Protein AF-A0A4Q4V7N0-F1 (afdb_monomer)

Sequence (353 aa):
MKNAWRPQWEVQDRQPTFLGRGDVFRPFNATGKYLWGNVPAYDVLKLQPNEGSTYSKDLDLLFAASGDLRNVVATVASIPREYSRKVNIVLNDRDSDVVARNTVMLLVMLTQEDPMLAAETVLHIWYSAFVTQSVIDVINGKPRQLVQAVCTKIEGREPDVVLAKTWTFGERSLPLVLTKDQWISLLSHFDLPTGLTYEMAKQNRVGITLAPERVDFRERGYFAQKPSSRIVNMRFREEGILLPFGRRRDAFIHPNPTIFRTIDSWPLKDHADPLDGWPIYEPQNISGFVGANDVHGKLYIYLKKLLVKFHESLSAHKITFRLFNSNIEELMGHIWEYRFDRVEVRLLKICSA

Radius of gyration: 21.0 Å; Cα contacts (8 Å, |Δi|>4): 575; chains: 1; bounding box: 52×39×60 Å

Mean predicted aligned error: 5.61 Å

Structure (mmCIF, N/CA/C/O backbone):
data_AF-A0A4Q4V7N0-F1
#
_entry.id   AF-A0A4Q4V7N0-F1
#
loop_
_atom_site.group_PDB
_atom_site.id
_atom_site.type_symbol
_atom_site.label_atom_id
_atom_site.label_alt_id
_atom_site.label_comp_id
_atom_site.label_asym_id
_atom_site.label_entity_id
_atom_site.label_seq_id
_atom_site.pdbx_PDB_ins_code
_atom_site.Cartn_x
_atom_site.Cartn_y
_atom_site.Cartn_z
_atom_site.occupancy
_atom_site.B_iso_or_equiv
_atom_site.auth_seq_id
_atom_site.auth_comp_id
_atom_site.auth_asym_id
_atom_site.auth_atom_id
_atom_site.pdbx_PDB_model_num
ATOM 1 N N . MET A 1 1 ? 4.111 -6.507 -31.713 1.00 48.84 1 MET A N 1
ATOM 2 C CA . MET A 1 1 ? 5.328 -7.349 -31.773 1.00 48.84 1 MET A CA 1
ATOM 3 C C . MET A 1 1 ? 4.909 -8.749 -32.196 1.00 48.84 1 MET A C 1
ATOM 5 O O . MET A 1 1 ? 4.030 -9.311 -31.560 1.00 48.84 1 MET A O 1
ATOM 9 N N . LYS A 1 2 ? 5.406 -9.233 -33.340 1.00 44.00 2 LYS A N 1
ATOM 10 C CA . LYS A 1 2 ? 4.948 -10.468 -34.009 1.00 44.00 2 LYS A CA 1
ATOM 11 C C . LYS A 1 2 ? 5.332 -11.722 -33.202 1.00 44.00 2 LYS A C 1
ATOM 13 O O . LYS A 1 2 ? 6.270 -11.668 -32.412 1.00 44.00 2 LYS A O 1
ATOM 18 N N . ASN A 1 3 ? 4.673 -12.853 -33.471 1.00 58.59 3 ASN A N 1
ATOM 19 C CA . ASN A 1 3 ? 4.943 -14.205 -32.931 1.00 58.59 3 ASN A CA 1
ATOM 20 C C . ASN A 1 3 ? 6.391 -14.729 -33.134 1.00 58.59 3 ASN A C 1
ATOM 22 O O . ASN A 1 3 ? 6.661 -15.890 -32.864 1.00 58.59 3 ASN A O 1
ATOM 26 N N . ALA A 1 4 ? 7.311 -13.891 -33.620 1.00 75.44 4 ALA A N 1
ATOM 27 C CA . ALA A 1 4 ? 8.682 -14.214 -33.997 1.00 75.44 4 ALA A CA 1
ATOM 28 C C . ALA A 1 4 ? 9.749 -13.691 -33.015 1.00 75.44 4 ALA A C 1
ATOM 30 O O . ALA A 1 4 ? 10.932 -13.912 -33.247 1.00 75.44 4 ALA A O 1
ATOM 31 N N . TRP A 1 5 ? 9.373 -12.967 -31.951 1.00 87.19 5 TRP A N 1
ATOM 32 C CA . TRP A 1 5 ? 10.358 -12.560 -30.940 1.00 87.19 5 TRP A CA 1
ATOM 33 C C . TRP A 1 5 ? 10.905 -13.789 -30.218 1.00 87.19 5 TRP A C 1
ATOM 35 O O . TRP A 1 5 ? 10.122 -14.606 -29.729 1.00 87.19 5 TRP A O 1
ATOM 45 N N . ARG A 1 6 ? 12.230 -13.856 -30.125 1.00 87.56 6 ARG A N 1
ATOM 46 C CA . ARG A 1 6 ? 12.988 -14.873 -29.405 1.00 87.56 6 ARG A CA 1
ATOM 47 C C . ARG A 1 6 ? 13.902 -14.182 -28.391 1.00 87.56 6 ARG A C 1
ATOM 49 O O . ARG A 1 6 ? 14.347 -13.065 -28.673 1.00 87.56 6 ARG A O 1
ATOM 56 N N . PRO A 1 7 ? 14.171 -14.804 -27.237 1.00 91.00 7 PRO A N 1
ATOM 57 C CA . PRO A 1 7 ? 15.137 -14.285 -26.282 1.00 91.00 7 PRO A CA 1
ATOM 58 C C . PRO A 1 7 ? 16.546 -14.173 -26.875 1.00 91.00 7 PRO A C 1
ATOM 60 O O . PRO A 1 7 ? 16.922 -14.943 -27.759 1.00 91.00 7 PRO A O 1
ATOM 63 N N . GLN A 1 8 ? 17.352 -13.246 -26.365 1.00 92.44 8 GLN A N 1
ATOM 64 C CA . GLN A 1 8 ? 18.698 -12.970 -26.868 1.00 92.44 8 GLN A CA 1
ATOM 65 C C . GLN A 1 8 ? 19.617 -14.178 -26.780 1.00 92.44 8 GLN A C 1
ATOM 67 O O . GLN A 1 8 ? 20.392 -14.397 -27.705 1.00 92.44 8 GLN A O 1
ATOM 72 N N . TRP A 1 9 ? 19.524 -14.978 -25.714 1.00 92.06 9 TRP A N 1
ATOM 73 C CA . TRP A 1 9 ? 20.359 -16.173 -25.589 1.00 92.06 9 TRP A CA 1
ATOM 74 C C . TRP A 1 9 ? 20.084 -17.193 -26.704 1.00 92.06 9 TRP A C 1
ATOM 76 O O . TRP A 1 9 ? 21.006 -17.871 -27.139 1.00 92.06 9 TRP A O 1
ATOM 86 N N . GLU A 1 10 ? 18.844 -17.265 -27.203 1.00 91.94 10 GLU A N 1
ATOM 87 C CA . GLU A 1 10 ? 18.473 -18.131 -28.326 1.00 91.94 10 GLU A CA 1
ATOM 88 C C . GLU A 1 10 ? 18.981 -17.553 -29.652 1.00 91.94 10 GLU A C 1
ATOM 90 O O . GLU A 1 10 ? 19.538 -18.276 -30.469 1.00 91.94 10 GLU A O 1
ATOM 95 N N . VAL A 1 11 ? 18.830 -16.239 -29.861 1.00 92.81 11 VAL A N 1
ATOM 96 C CA . VAL A 1 11 ? 19.303 -15.559 -31.083 1.00 92.81 11 VAL A CA 1
ATOM 97 C C . VAL A 1 11 ? 20.830 -15.602 -31.205 1.00 92.81 11 VAL A C 1
ATOM 99 O O . VAL A 1 11 ? 21.355 -15.673 -32.312 1.00 92.81 11 VAL A O 1
ATOM 102 N N . GLN A 1 12 ? 21.537 -15.543 -30.078 1.00 94.12 12 GLN A N 1
ATOM 103 C CA . GLN A 1 12 ? 23.000 -15.526 -30.004 1.00 94.12 12 GLN A CA 1
ATOM 104 C C . GLN A 1 12 ? 23.619 -16.925 -29.865 1.00 94.12 12 GLN A C 1
ATOM 106 O O . GLN A 1 12 ? 24.835 -17.010 -29.728 1.00 94.12 12 GLN A O 1
ATOM 111 N N . ASP A 1 13 ? 22.807 -17.990 -29.853 1.00 92.38 13 ASP A N 1
ATOM 112 C CA . ASP A 1 13 ? 23.242 -19.378 -29.627 1.00 92.38 13 ASP A CA 1
ATOM 113 C C . ASP A 1 13 ? 24.173 -19.535 -28.407 1.00 92.38 13 ASP A C 1
ATOM 115 O O . ASP A 1 13 ? 25.224 -20.174 -28.447 1.00 92.38 13 ASP A O 1
ATOM 119 N N . ARG A 1 14 ? 23.805 -18.887 -27.293 1.00 93.94 14 ARG A N 1
ATOM 120 C CA . ARG A 1 14 ? 24.569 -18.925 -26.038 1.00 93.94 14 ARG A CA 1
ATOM 121 C C . ARG A 1 14 ? 23.764 -19.559 -24.916 1.00 93.94 14 ARG A C 1
ATOM 123 O O . ARG A 1 14 ? 22.537 -19.470 -24.864 1.00 93.94 14 ARG A O 1
ATOM 130 N N . GLN A 1 15 ? 24.465 -20.125 -23.938 1.00 90.31 15 GLN A N 1
ATOM 131 C CA . GLN A 1 15 ? 23.823 -20.596 -22.716 1.00 90.31 15 GLN A CA 1
ATOM 132 C C . GLN A 1 15 ? 23.265 -19.399 -21.918 1.00 90.31 15 GLN A C 1
ATOM 134 O O . GLN A 1 15 ? 23.996 -18.432 -21.675 1.00 90.31 15 GLN A O 1
ATOM 139 N N . PRO A 1 16 ? 21.988 -19.428 -21.493 1.00 89.44 16 PRO A N 1
ATOM 140 C CA . PRO A 1 16 ? 21.444 -18.381 -20.640 1.00 89.44 16 PRO A CA 1
ATOM 141 C C . PRO A 1 16 ? 22.074 -18.406 -19.243 1.00 89.44 16 PRO A C 1
ATOM 143 O O . PRO A 1 16 ? 22.310 -19.472 -18.667 1.00 89.44 16 PRO A O 1
ATOM 146 N N . THR A 1 17 ? 22.273 -17.228 -18.653 1.00 87.88 17 THR A N 1
ATOM 147 C CA . THR A 1 17 ? 22.945 -17.042 -17.357 1.00 87.88 17 THR A CA 1
ATOM 148 C C . THR A 1 17 ? 22.218 -17.733 -16.206 1.00 87.88 17 THR A C 1
ATOM 150 O O . THR A 1 17 ? 22.856 -18.198 -15.265 1.00 87.88 17 THR A O 1
ATOM 153 N N . PHE A 1 18 ? 20.896 -17.909 -16.303 1.00 83.19 18 PHE A N 1
ATOM 154 C CA . PHE A 1 18 ? 20.107 -18.638 -15.305 1.00 83.19 18 PHE A CA 1
ATOM 155 C C . PHE A 1 18 ? 20.327 -20.164 -15.303 1.00 83.19 18 PHE A C 1
ATOM 157 O O . PHE A 1 18 ? 19.787 -20.840 -14.433 1.00 83.19 18 PHE A O 1
ATOM 164 N N . LEU A 1 19 ? 21.068 -20.731 -16.264 1.00 82.69 19 LEU A N 1
ATOM 165 C CA . LEU A 1 19 ? 21.478 -22.145 -16.247 1.00 82.69 19 LEU A CA 1
ATOM 166 C C . LEU A 1 19 ? 22.892 -22.352 -15.672 1.00 82.69 19 LEU A C 1
ATOM 168 O O . LEU A 1 19 ? 23.333 -23.495 -15.554 1.00 82.69 19 LEU A O 1
ATOM 172 N N . GLY A 1 20 ? 23.609 -21.278 -15.322 1.00 71.25 20 GLY A N 1
ATOM 173 C CA . GLY A 1 20 ? 24.929 -21.357 -14.696 1.00 71.25 20 GLY A CA 1
ATOM 174 C C . GLY A 1 20 ? 24.884 -21.926 -13.270 1.00 71.25 20 GLY A C 1
ATOM 175 O O . GLY A 1 20 ? 23.893 -21.783 -12.551 1.00 71.25 20 GLY A O 1
ATOM 176 N N . ARG A 1 21 ? 25.977 -22.570 -12.831 1.00 54.00 21 ARG A N 1
ATOM 177 C CA . ARG A 1 21 ? 26.157 -23.030 -11.440 1.00 54.00 21 ARG A CA 1
ATOM 178 C C . ARG A 1 21 ? 26.494 -21.837 -10.531 1.00 54.00 21 ARG A C 1
ATOM 180 O O . ARG A 1 21 ? 27.651 -21.626 -10.196 1.00 54.00 21 ARG A O 1
ATOM 187 N N . GLY A 1 22 ? 25.487 -21.055 -10.154 1.00 55.41 22 GLY A N 1
ATOM 188 C CA . GLY A 1 22 ? 25.616 -19.960 -9.186 1.00 55.41 22 GLY A CA 1
ATOM 189 C C . GLY A 1 22 ? 24.505 -18.924 -9.356 1.00 55.41 22 GLY A C 1
ATOM 190 O O . GLY A 1 22 ? 24.238 -18.489 -10.466 1.00 55.41 22 GLY A O 1
ATOM 191 N N . ASP A 1 23 ? 23.832 -18.552 -8.266 1.00 53.72 23 ASP A N 1
ATOM 192 C CA . ASP A 1 23 ? 22.911 -17.400 -8.176 1.00 53.72 23 ASP A CA 1
ATOM 193 C C . ASP A 1 23 ? 21.565 -17.434 -8.925 1.00 53.72 23 ASP A C 1
ATOM 195 O O . ASP A 1 23 ? 20.862 -16.423 -8.978 1.00 53.72 23 ASP A O 1
ATOM 199 N N . VAL A 1 24 ? 21.104 -18.601 -9.392 1.00 52.66 24 VAL A N 1
ATOM 200 C CA . VAL A 1 24 ? 19.818 -18.750 -10.120 1.00 52.66 24 VAL A CA 1
ATOM 201 C C . 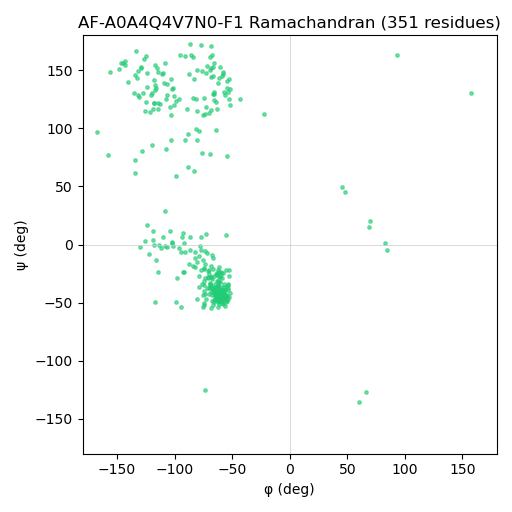VAL A 1 24 ? 18.594 -18.218 -9.345 1.00 52.66 24 VAL A C 1
ATOM 203 O O . VAL A 1 24 ? 17.582 -17.860 -9.946 1.00 52.66 24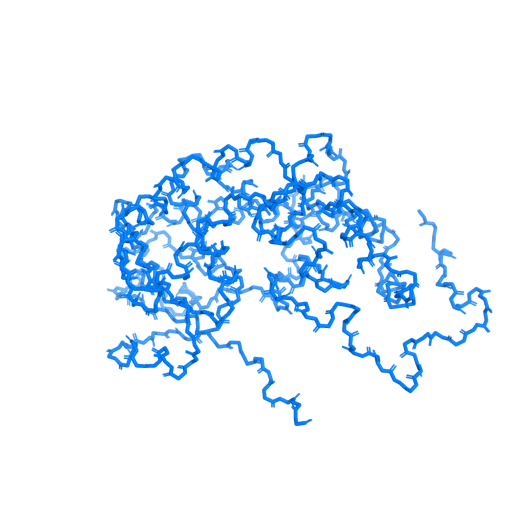 VAL A O 1
ATOM 206 N N . PHE A 1 25 ? 18.683 -18.111 -8.015 1.00 55.84 25 PHE A N 1
ATOM 207 C CA . PHE A 1 25 ? 17.585 -17.661 -7.150 1.00 55.84 25 PHE A CA 1
ATOM 208 C C . PHE A 1 25 ? 17.871 -16.379 -6.360 1.00 55.84 25 PHE A C 1
ATOM 210 O O . PHE A 1 25 ? 16.995 -15.927 -5.619 1.00 55.84 25 PHE A O 1
ATOM 217 N N . ARG A 1 26 ? 19.061 -15.773 -6.494 1.00 63.19 26 ARG A N 1
ATOM 218 C CA . ARG A 1 26 ? 19.361 -14.526 -5.778 1.00 63.19 26 ARG A CA 1
ATOM 219 C C . ARG A 1 26 ? 18.766 -13.340 -6.545 1.00 63.19 26 ARG A C 1
ATOM 221 O O . ARG A 1 26 ? 19.030 -13.198 -7.742 1.00 63.19 26 ARG A O 1
ATOM 228 N N . PRO A 1 27 ? 17.930 -12.501 -5.906 1.00 62.94 27 PRO A N 1
ATOM 229 C CA . PRO A 1 27 ? 17.509 -11.248 -6.516 1.00 62.94 27 PRO A CA 1
ATOM 230 C C . PRO A 1 27 ? 18.740 -10.369 -6.749 1.00 62.94 27 PRO A C 1
ATOM 232 O O . PRO A 1 27 ? 19.628 -10.328 -5.900 1.00 62.94 27 PRO A O 1
ATOM 235 N N . PHE A 1 28 ? 18.769 -9.625 -7.858 1.00 71.25 28 PHE A N 1
ATOM 236 C CA . PHE A 1 28 ? 19.847 -8.659 -8.129 1.00 71.25 28 PHE A CA 1
ATOM 237 C C . PHE A 1 28 ? 19.923 -7.549 -7.065 1.00 71.25 28 PHE A C 1
ATOM 239 O O . PHE A 1 28 ? 20.960 -6.936 -6.859 1.00 71.25 28 PHE A O 1
ATOM 246 N N . ASN A 1 29 ? 18.829 -7.362 -6.325 1.00 69.62 29 ASN A N 1
ATOM 247 C CA . ASN A 1 29 ? 18.785 -6.604 -5.087 1.00 69.62 29 ASN A CA 1
ATOM 248 C C . ASN A 1 29 ? 18.731 -7.562 -3.880 1.00 69.62 29 ASN A C 1
ATOM 250 O O . ASN A 1 29 ? 17.645 -7.976 -3.463 1.00 69.62 29 ASN A O 1
ATOM 254 N N . ALA A 1 30 ? 19.892 -7.956 -3.346 1.00 53.47 30 ALA A N 1
ATOM 255 C CA . ALA A 1 30 ? 20.000 -8.968 -2.286 1.00 53.47 30 ALA A CA 1
ATOM 256 C C . ALA A 1 30 ? 19.276 -8.583 -0.977 1.00 53.47 30 ALA A C 1
ATOM 258 O O . ALA A 1 30 ? 18.872 -9.465 -0.222 1.00 53.47 30 ALA A O 1
ATOM 259 N N . THR A 1 31 ? 19.057 -7.286 -0.737 1.00 64.25 31 THR A N 1
ATOM 260 C CA . THR A 1 31 ? 18.319 -6.742 0.417 1.00 64.25 31 THR A CA 1
ATOM 261 C C . THR A 1 31 ? 16.833 -6.499 0.123 1.00 64.25 31 THR A C 1
ATOM 263 O O . THR A 1 31 ? 16.125 -5.942 0.961 1.00 64.25 31 THR A O 1
ATOM 266 N N . GLY A 1 32 ? 16.346 -6.915 -1.055 1.00 73.38 32 GLY A N 1
ATOM 267 C CA . GLY A 1 32 ? 15.026 -6.572 -1.576 1.00 73.38 32 GLY A CA 1
ATOM 268 C C . GLY A 1 32 ? 13.877 -6.856 -0.601 1.00 73.38 32 GLY A C 1
ATOM 269 O O . GLY A 1 32 ? 13.625 -8.004 -0.226 1.00 73.38 32 GLY A O 1
ATOM 270 N N . LYS A 1 33 ? 13.143 -5.802 -0.248 1.00 86.94 33 LYS A N 1
ATOM 271 C CA . LYS A 1 33 ? 11.972 -5.811 0.630 1.00 86.94 33 LYS A CA 1
ATOM 272 C C . LYS A 1 33 ? 10.759 -6.443 -0.050 1.00 86.94 33 LYS A C 1
ATOM 274 O O . LYS A 1 33 ? 10.603 -6.399 -1.271 1.00 86.94 33 LYS A O 1
ATOM 279 N N . TYR A 1 34 ? 9.854 -6.995 0.756 1.00 86.75 34 TYR A N 1
ATOM 280 C CA . TYR A 1 34 ? 8.591 -7.590 0.302 1.00 86.75 34 TYR A CA 1
ATOM 281 C C . TYR A 1 34 ? 7.428 -6.611 0.469 1.00 86.75 34 TYR A C 1
ATOM 283 O O . TYR A 1 34 ? 6.457 -6.895 1.165 1.00 86.75 34 TYR A O 1
ATOM 291 N N . LEU A 1 35 ? 7.535 -5.447 -0.178 1.00 92.19 35 LEU A N 1
ATOM 292 C CA . LEU A 1 35 ? 6.516 -4.395 -0.090 1.00 92.19 35 LEU A CA 1
ATOM 293 C C . LEU A 1 35 ? 5.253 -4.707 -0.920 1.00 92.19 35 LEU A C 1
ATOM 295 O O . LEU A 1 35 ? 4.232 -4.038 -0.761 1.00 92.19 35 LEU A O 1
ATOM 299 N N . TRP A 1 36 ? 5.324 -5.708 -1.803 1.00 93.19 36 TRP A N 1
ATOM 300 C CA . TRP A 1 36 ? 4.200 -6.262 -2.562 1.00 93.19 36 TRP A CA 1
ATOM 301 C C . TRP A 1 36 ? 4.007 -7.738 -2.203 1.00 93.19 36 TRP A C 1
ATOM 303 O O . TRP A 1 36 ? 4.978 -8.481 -2.008 1.00 93.19 36 TRP A O 1
ATOM 313 N N . GLY A 1 37 ? 2.751 -8.169 -2.120 1.00 86.62 37 GLY A N 1
ATOM 314 C CA . GLY A 1 37 ? 2.391 -9.568 -1.952 1.00 86.62 37 GLY A CA 1
ATOM 315 C C . GLY A 1 37 ? 2.919 -10.438 -3.090 1.00 86.62 37 GLY A C 1
ATOM 316 O O . GLY A 1 37 ? 2.976 -10.015 -4.238 1.00 86.62 37 GLY A O 1
ATOM 317 N N . ASN A 1 38 ? 3.303 -11.669 -2.756 1.00 85.06 38 ASN A N 1
ATOM 318 C CA . ASN A 1 38 ? 3.814 -12.667 -3.708 1.00 85.06 38 ASN A CA 1
ATOM 319 C C . ASN A 1 38 ? 2.938 -13.930 -3.774 1.00 85.06 38 ASN A C 1
ATOM 321 O O . ASN A 1 38 ? 3.370 -14.970 -4.266 1.00 85.06 38 ASN A O 1
ATOM 325 N N . VAL A 1 39 ? 1.752 -13.854 -3.177 1.00 86.31 39 VAL A N 1
ATOM 326 C CA . VAL A 1 39 ? 0.717 -14.881 -3.210 1.00 86.31 39 VAL A CA 1
ATOM 327 C C . VAL A 1 39 ? -0.583 -14.147 -3.535 1.00 86.31 39 VAL A C 1
ATOM 329 O O . VAL A 1 39 ? -0.769 -13.028 -3.050 1.00 86.31 39 VAL A O 1
ATOM 332 N N . PRO A 1 40 ? -1.493 -14.739 -4.320 1.00 91.19 40 PRO A N 1
ATOM 333 C CA . PRO A 1 40 ? -2.807 -14.165 -4.563 1.00 91.19 40 PRO A CA 1
ATOM 334 C C . PRO A 1 40 ? -3.568 -13.848 -3.275 1.00 91.19 40 PRO A C 1
ATOM 336 O O . PRO A 1 40 ? -3.651 -14.677 -2.367 1.00 91.19 40 PRO A O 1
ATOM 339 N N . ALA A 1 41 ? -4.108 -12.633 -3.188 1.00 93.94 41 ALA A N 1
ATOM 340 C CA . ALA A 1 41 ? -5.030 -12.237 -2.132 1.00 93.94 41 ALA A CA 1
ATOM 341 C C . ALA A 1 41 ? -6.270 -13.135 -2.097 1.00 93.94 41 ALA A C 1
ATOM 343 O O . ALA A 1 41 ? -6.756 -13.574 -3.139 1.00 93.94 41 ALA A O 1
ATOM 344 N N . TYR A 1 42 ? -6.801 -13.368 -0.902 1.00 93.38 42 TYR A N 1
ATOM 345 C CA . TYR A 1 42 ? -8.075 -14.051 -0.717 1.00 93.38 42 TYR A CA 1
ATOM 346 C C . TYR A 1 42 ? -8.810 -13.498 0.505 1.00 93.38 42 TYR A C 1
ATOM 348 O O . TYR A 1 42 ? -8.198 -12.944 1.420 1.00 93.38 42 TYR A O 1
ATOM 356 N N . ASP A 1 43 ? -10.131 -13.657 0.507 1.00 94.94 43 ASP A N 1
ATOM 357 C CA . ASP A 1 43 ? -10.961 -13.421 1.684 1.00 94.94 43 ASP A CA 1
ATOM 358 C C . ASP A 1 43 ? -10.685 -14.514 2.729 1.00 94.94 43 ASP A C 1
ATOM 360 O O . ASP A 1 43 ? -10.967 -15.694 2.497 1.00 94.94 43 ASP A O 1
ATOM 364 N N . VAL A 1 44 ? -10.093 -14.120 3.859 1.00 95.44 44 VAL A N 1
ATOM 365 C CA . VAL A 1 44 ? -9.744 -15.004 4.981 1.00 95.44 44 VAL A CA 1
ATOM 366 C C . VAL A 1 44 ? -10.984 -15.421 5.776 1.00 95.44 44 VAL A C 1
ATOM 368 O O . VAL A 1 44 ? -11.006 -16.512 6.348 1.00 95.44 44 VAL A O 1
ATOM 371 N N . LEU A 1 45 ? -12.022 -14.582 5.804 1.00 94.44 45 LEU A N 1
ATOM 372 C CA . LEU A 1 45 ? -13.270 -14.877 6.500 1.00 94.44 45 LEU A CA 1
ATOM 373 C C . LEU A 1 45 ? -14.105 -15.883 5.715 1.00 94.44 45 LEU A C 1
ATOM 375 O O . LEU A 1 45 ? -14.529 -16.900 6.270 1.00 94.44 45 LEU A O 1
ATOM 379 N N . LYS A 1 46 ? -14.360 -15.574 4.436 1.00 94.94 46 LYS A N 1
ATOM 380 C CA . LYS A 1 46 ? -15.421 -16.199 3.633 1.00 94.94 46 LYS A CA 1
ATOM 381 C C . LYS A 1 46 ? -16.722 -16.283 4.436 1.00 94.94 46 LYS A C 1
ATOM 383 O O . LYS A 1 46 ? -17.327 -17.347 4.536 1.00 94.94 46 LYS A O 1
ATOM 388 N N . LEU A 1 47 ? -17.124 -15.159 5.036 1.00 95.44 47 LEU A N 1
ATOM 389 C CA . LEU A 1 47 ? -18.174 -15.124 6.062 1.00 95.44 47 LEU A CA 1
ATOM 390 C C . LEU A 1 47 ? -19.510 -15.665 5.540 1.00 95.44 47 LEU A C 1
ATOM 392 O O . LEU A 1 47 ? -20.127 -16.525 6.157 1.00 95.44 47 LEU A O 1
ATOM 396 N N . GLN A 1 48 ? -19.942 -15.204 4.363 1.00 93.25 48 GLN A N 1
ATOM 397 C CA . GLN A 1 48 ? -21.217 -15.620 3.777 1.00 93.25 48 GLN A CA 1
ATOM 398 C C . GLN A 1 48 ? -21.330 -17.142 3.561 1.00 93.25 48 GLN A C 1
ATOM 400 O O . GLN A 1 48 ? -22.338 -17.703 3.985 1.00 93.25 48 GLN A O 1
ATOM 405 N N . PRO A 1 49 ? -20.370 -17.834 2.916 1.00 95.56 49 PRO A N 1
ATOM 406 C CA . PRO A 1 49 ? -20.465 -19.283 2.734 1.00 95.56 49 PRO A CA 1
ATOM 407 C C . PRO A 1 49 ? -20.183 -20.106 4.002 1.00 95.56 49 PRO A C 1
ATOM 409 O O . PRO A 1 49 ? -20.576 -21.268 4.034 1.00 95.56 49 PRO A O 1
ATOM 412 N N . ASN A 1 50 ? -19.510 -19.550 5.015 1.00 94.50 50 ASN A N 1
ATOM 413 C CA . ASN A 1 50 ? -19.141 -20.287 6.228 1.00 94.50 50 ASN A CA 1
ATOM 414 C C . ASN A 1 50 ? -20.171 -20.121 7.360 1.00 94.50 50 ASN A C 1
ATOM 416 O O . ASN A 1 50 ? -20.664 -21.111 7.893 1.00 94.50 50 ASN A O 1
ATOM 420 N N . GLU A 1 51 ? -20.507 -18.881 7.723 1.00 95.94 51 GLU A N 1
ATOM 421 C CA . GLU A 1 51 ? -21.403 -18.555 8.841 1.00 95.94 51 GLU A CA 1
ATOM 422 C C . GLU A 1 51 ? -22.708 -17.858 8.411 1.00 95.94 51 GLU A C 1
ATOM 424 O O . GLU A 1 51 ? -23.648 -17.762 9.203 1.00 95.94 51 GLU A O 1
ATOM 429 N N . GLY A 1 52 ? -22.786 -17.382 7.166 1.00 94.25 52 GLY A N 1
ATOM 430 C CA . GLY A 1 52 ? -23.925 -16.629 6.638 1.00 94.25 52 GLY A CA 1
ATOM 431 C C . GLY A 1 52 ? -23.772 -15.110 6.771 1.00 94.25 52 GLY A C 1
ATOM 432 O O . GLY A 1 52 ? -22.949 -14.595 7.525 1.00 94.25 52 GLY A O 1
ATOM 433 N N . SER A 1 53 ? -24.584 -14.359 6.021 1.00 93.06 53 SER A N 1
ATOM 434 C CA . SER A 1 53 ? -24.507 -12.888 5.974 1.00 93.06 53 SER A CA 1
ATOM 435 C C . SER A 1 53 ? -24.967 -12.193 7.257 1.00 93.06 53 SER A C 1
ATOM 437 O O . SER A 1 53 ? -24.561 -11.067 7.521 1.00 93.06 53 SER A O 1
ATOM 439 N N . THR A 1 54 ? -25.775 -12.862 8.080 1.00 92.94 54 THR A N 1
ATOM 440 C CA . THR A 1 54 ? -26.341 -12.320 9.326 1.00 92.94 54 THR A CA 1
ATOM 441 C C . THR A 1 54 ? -25.706 -12.933 10.575 1.00 92.94 54 THR A C 1
ATOM 443 O O . THR A 1 54 ? -26.374 -13.075 11.603 1.00 92.94 54 THR A O 1
ATOM 446 N N . TYR A 1 55 ? -24.441 -13.357 10.494 1.00 96.19 55 TYR A N 1
ATOM 447 C CA . TYR A 1 55 ? -23.733 -13.921 11.642 1.00 96.19 55 TYR A CA 1
ATOM 448 C C . TYR A 1 55 ? -23.763 -12.959 12.842 1.00 96.19 55 TYR A C 1
ATOM 450 O O . TYR A 1 55 ? -23.583 -11.748 12.704 1.00 96.19 55 TYR A O 1
ATOM 458 N N . SER A 1 56 ? -24.050 -13.496 14.030 1.00 94.56 56 SER A N 1
ATOM 459 C CA . SER A 1 56 ? -24.483 -12.707 15.191 1.00 94.56 56 SER A CA 1
ATOM 460 C C . SER A 1 56 ? -23.399 -12.454 16.239 1.00 94.56 56 SER A C 1
ATOM 462 O O . SER A 1 56 ? -23.670 -11.788 17.243 1.00 94.56 56 SER A O 1
ATOM 464 N N . LYS A 1 57 ? -22.174 -12.939 16.013 1.00 96.50 57 LYS A N 1
ATOM 465 C CA . LYS A 1 57 ? -21.025 -12.713 16.900 1.00 96.50 57 LYS A CA 1
ATOM 466 C C . LYS A 1 57 ? -20.027 -11.753 16.269 1.00 96.50 57 LYS A C 1
ATOM 468 O O . LYS A 1 57 ? -20.010 -11.600 15.054 1.00 96.50 57 LYS A O 1
ATOM 473 N N . ASP A 1 58 ? -19.240 -11.105 17.123 1.00 97.19 58 ASP A N 1
ATOM 474 C CA . ASP A 1 58 ? -18.084 -10.322 16.689 1.00 97.19 58 ASP A CA 1
ATOM 475 C C . ASP A 1 58 ? -17.027 -11.267 16.081 1.00 97.19 58 ASP A C 1
ATOM 477 O O . ASP A 1 58 ? -17.037 -12.465 16.373 1.00 97.19 58 ASP A O 1
ATOM 481 N N . LEU A 1 59 ? -16.165 -10.731 15.215 1.00 97.56 59 LEU A N 1
ATOM 482 C CA . LEU A 1 59 ? -15.126 -11.480 14.504 1.00 97.56 59 LEU A CA 1
ATOM 483 C C . LEU A 1 59 ? -13.747 -10.923 14.843 1.00 97.56 59 LEU A C 1
ATOM 485 O O . LEU A 1 59 ? -13.505 -9.728 14.665 1.00 97.56 59 LEU A O 1
ATOM 489 N N . ASP A 1 60 ? -12.836 -11.796 15.251 1.00 97.44 60 ASP A N 1
ATOM 490 C CA . ASP A 1 60 ? -11.455 -11.471 15.593 1.00 97.44 60 ASP A CA 1
ATOM 491 C C . ASP A 1 60 ? -10.487 -12.138 14.601 1.00 97.44 60 ASP A C 1
ATOM 493 O O . ASP A 1 60 ? -10.397 -13.364 14.506 1.00 97.44 60 ASP A O 1
ATOM 497 N N . LEU A 1 61 ? -9.738 -11.333 13.845 1.00 97.56 61 LEU A N 1
ATOM 498 C CA . LEU A 1 61 ? -8.830 -11.786 12.788 1.00 97.56 61 LEU A CA 1
ATOM 499 C C . LEU A 1 61 ? -7.386 -11.426 13.104 1.00 97.56 61 LEU A C 1
ATOM 501 O O . LEU A 1 61 ? -7.095 -10.293 13.486 1.00 97.56 61 LEU A O 1
ATOM 505 N N . LEU A 1 62 ? -6.476 -12.367 12.862 1.00 96.50 62 LEU A N 1
ATOM 506 C CA . LEU A 1 62 ? -5.038 -12.158 12.997 1.00 96.50 62 LEU A CA 1
ATOM 507 C C . LEU A 1 62 ? -4.330 -12.335 11.654 1.00 96.50 62 LEU A C 1
ATOM 509 O O . LEU A 1 62 ? -4.356 -13.414 11.074 1.00 96.50 62 LEU A O 1
ATOM 513 N N . PHE A 1 63 ? -3.630 -11.296 11.211 1.00 95.56 63 PHE A N 1
ATOM 514 C CA . PHE A 1 63 ? -2.670 -11.313 10.110 1.00 95.56 63 PHE A CA 1
ATOM 515 C C . PHE A 1 63 ? -1.263 -11.187 10.707 1.00 95.56 63 PHE A C 1
ATOM 517 O O . PHE A 1 63 ? -0.712 -10.090 10.817 1.00 95.56 63 PHE A O 1
ATOM 524 N N . ALA A 1 64 ? -0.708 -12.311 11.172 1.00 90.88 64 ALA A N 1
ATOM 525 C CA . ALA A 1 64 ? 0.469 -12.330 12.052 1.00 90.88 64 ALA A CA 1
ATOM 526 C C . ALA A 1 64 ? 1.783 -11.935 11.350 1.00 90.88 64 ALA A C 1
ATOM 528 O O . ALA A 1 64 ? 2.710 -11.427 11.983 1.00 90.88 64 ALA A O 1
ATOM 529 N N . ALA A 1 65 ? 1.852 -12.181 10.042 1.00 88.25 65 ALA A N 1
ATOM 530 C CA . ALA A 1 65 ? 2.934 -11.773 9.149 1.00 88.25 65 ALA A CA 1
ATOM 531 C C . ALA A 1 65 ? 2.308 -11.193 7.876 1.00 88.25 65 ALA A C 1
ATOM 533 O O . ALA A 1 65 ? 2.432 -11.754 6.784 1.00 88.25 65 ALA A O 1
ATOM 534 N N . SER A 1 66 ? 1.550 -10.115 8.080 1.00 86.75 66 SER A N 1
ATOM 535 C CA . SER A 1 66 ? 0.595 -9.567 7.118 1.00 86.75 66 SER A CA 1
ATOM 536 C C . SER A 1 66 ? 1.201 -9.291 5.741 1.00 86.75 66 SER A C 1
ATOM 538 O O . SER A 1 66 ? 0.534 -9.507 4.728 1.00 86.75 66 SER A O 1
ATOM 540 N N . GLY A 1 67 ? 2.470 -8.869 5.666 1.00 92.19 67 GLY A N 1
ATOM 541 C CA . GLY A 1 67 ? 2.994 -8.290 4.440 1.00 92.19 67 GLY A CA 1
ATOM 542 C C . GLY A 1 67 ? 2.181 -7.049 4.070 1.00 92.19 67 GLY A C 1
ATOM 543 O O . GLY A 1 67 ? 1.859 -6.227 4.921 1.00 92.19 67 GLY A O 1
ATOM 544 N N . ASP A 1 68 ? 1.824 -6.905 2.797 1.00 94.31 68 ASP A N 1
ATOM 545 C CA . ASP A 1 68 ? 0.940 -5.819 2.378 1.00 94.31 68 ASP A CA 1
ATOM 546 C C . ASP A 1 68 ? -0.541 -6.080 2.726 1.00 94.31 68 ASP A C 1
ATOM 548 O O . ASP A 1 68 ? -0.945 -7.168 3.135 1.00 94.31 68 ASP A O 1
ATOM 552 N N . LEU A 1 69 ? -1.397 -5.073 2.542 1.00 97.19 69 LEU A N 1
ATOM 553 C CA . LEU A 1 69 ? -2.813 -5.142 2.930 1.00 97.19 69 LEU A CA 1
ATOM 554 C C . LEU A 1 69 ? -3.684 -6.037 2.027 1.00 97.19 69 LEU A C 1
ATOM 556 O O . LEU A 1 69 ? -4.907 -5.997 2.151 1.00 97.19 69 LEU A O 1
ATOM 560 N N . ARG A 1 70 ? -3.128 -6.817 1.089 1.00 96.38 70 ARG A N 1
ATOM 561 C CA . ARG A 1 70 ? -3.919 -7.455 0.015 1.00 96.38 70 ARG A CA 1
ATOM 562 C C . ARG A 1 70 ? -5.016 -8.378 0.562 1.00 96.38 70 ARG A C 1
ATOM 564 O O . ARG A 1 70 ? -6.162 -8.297 0.125 1.00 96.38 70 ARG A O 1
ATOM 571 N N . ASN A 1 71 ? -4.688 -9.200 1.565 1.00 96.62 71 ASN A N 1
ATOM 572 C CA . ASN A 1 71 ? -5.638 -10.123 2.189 1.00 96.62 71 ASN A CA 1
ATOM 573 C C . ASN A 1 71 ? -6.657 -9.364 3.047 1.00 96.62 71 ASN A C 1
ATOM 575 O O . ASN A 1 71 ? -7.833 -9.714 3.059 1.00 96.62 71 ASN A O 1
ATOM 579 N N . VAL A 1 72 ? -6.226 -8.301 3.732 1.00 98.00 72 VAL A N 1
ATOM 580 C CA . VAL A 1 72 ? -7.098 -7.454 4.559 1.00 98.00 72 VAL A CA 1
ATOM 581 C C . VAL A 1 72 ? -8.134 -6.752 3.688 1.00 98.00 72 VAL A C 1
ATOM 583 O O . VAL A 1 72 ? -9.323 -6.807 3.987 1.00 98.00 72 VAL A O 1
ATOM 586 N N . VAL A 1 73 ? -7.699 -6.160 2.574 1.00 98.31 73 VAL A N 1
ATOM 587 C CA . VAL A 1 73 ? -8.576 -5.512 1.593 1.00 98.31 73 VAL A CA 1
ATOM 588 C C . VAL A 1 73 ? -9.559 -6.520 1.002 1.00 98.31 73 VAL A C 1
ATOM 590 O O . VAL A 1 73 ? -10.758 -6.254 1.007 1.00 98.31 73 VAL A O 1
ATOM 593 N N . ALA A 1 74 ? -9.085 -7.688 0.551 1.00 97.31 74 ALA A N 1
ATOM 594 C CA . ALA A 1 74 ? -9.948 -8.736 -0.001 1.00 97.31 74 ALA A CA 1
ATOM 595 C C . ALA A 1 74 ? -10.987 -9.243 1.016 1.00 97.31 74 ALA A C 1
ATOM 597 O O . ALA A 1 74 ? -12.150 -9.437 0.666 1.00 97.31 74 ALA A O 1
ATOM 598 N N . THR A 1 75 ? -10.580 -9.409 2.275 1.00 98.00 75 THR A N 1
ATOM 599 C CA . THR A 1 75 ? -11.443 -9.874 3.370 1.00 98.00 75 THR A CA 1
ATOM 600 C C . THR A 1 75 ? -12.500 -8.833 3.721 1.00 98.00 75 THR A C 1
ATOM 602 O O . THR A 1 75 ? -13.692 -9.116 3.667 1.00 98.00 75 THR A O 1
ATOM 605 N N . VAL A 1 76 ? -12.091 -7.598 4.020 1.00 98.38 76 VAL A N 1
ATOM 606 C CA . VAL A 1 76 ? -13.015 -6.538 4.452 1.00 98.38 76 VAL A CA 1
ATOM 607 C C . VAL A 1 76 ? -13.981 -6.142 3.340 1.00 98.38 76 VAL A C 1
ATOM 609 O O . VAL A 1 76 ? -15.165 -5.963 3.603 1.00 98.38 76 VAL A O 1
ATOM 612 N N . ALA A 1 77 ? -13.513 -6.068 2.090 1.00 97.81 77 ALA A N 1
ATOM 613 C CA . ALA A 1 77 ? -14.382 -5.795 0.947 1.00 97.81 77 ALA A CA 1
ATOM 614 C C . ALA A 1 77 ? -15.380 -6.934 0.662 1.00 97.81 77 ALA A C 1
ATOM 616 O O . ALA A 1 77 ? -16.286 -6.760 -0.154 1.00 97.81 77 ALA A O 1
ATOM 617 N N . SER A 1 78 ? -15.215 -8.107 1.276 1.00 97.25 78 SER A N 1
ATOM 618 C CA . SER A 1 78 ? -16.105 -9.263 1.114 1.00 97.25 78 SER A CA 1
ATOM 619 C C . SER A 1 78 ? -17.076 -9.444 2.281 1.00 97.25 78 SER A C 1
ATOM 621 O O . SER A 1 78 ? -17.922 -10.335 2.221 1.00 97.25 78 SER A O 1
ATOM 623 N N . ILE A 1 79 ? -17.010 -8.591 3.312 1.00 97.25 79 ILE A N 1
ATOM 624 C CA . ILE A 1 79 ? -17.960 -8.634 4.426 1.00 97.25 79 ILE A CA 1
ATOM 625 C C . ILE A 1 79 ? -19.364 -8.271 3.897 1.00 97.25 79 ILE A C 1
ATOM 627 O O . ILE A 1 79 ? -19.530 -7.211 3.284 1.00 97.25 79 ILE A O 1
ATOM 631 N N . PRO A 1 80 ? -20.378 -9.133 4.101 1.00 96.31 80 PRO A N 1
ATOM 632 C CA . PRO A 1 80 ? -21.757 -8.859 3.712 1.00 96.31 80 PRO A CA 1
ATOM 633 C C . PRO A 1 80 ? -22.316 -7.643 4.444 1.00 96.31 80 PRO A C 1
ATOM 635 O O . PRO A 1 80 ? -22.135 -7.510 5.650 1.00 96.31 80 PRO A O 1
ATOM 638 N N . ARG A 1 81 ? -23.066 -6.799 3.732 1.00 95.44 81 ARG A N 1
ATOM 639 C CA . ARG A 1 81 ? -23.644 -5.560 4.278 1.00 95.44 81 ARG A CA 1
ATOM 640 C C . ARG A 1 81 ? -24.594 -5.810 5.456 1.00 95.44 81 ARG A C 1
ATOM 642 O O . ARG A 1 81 ? -24.814 -4.919 6.269 1.00 95.44 81 ARG A O 1
ATOM 649 N N . GLU A 1 82 ? -25.190 -6.996 5.525 1.00 95.69 82 GLU A N 1
ATOM 650 C CA . GLU A 1 82 ? -26.109 -7.409 6.586 1.00 95.69 82 GLU A CA 1
ATOM 651 C C . GLU A 1 82 ? -25.393 -7.714 7.913 1.00 95.69 82 GLU A C 1
ATOM 653 O O . GLU A 1 82 ? -26.033 -7.747 8.969 1.00 95.69 82 GLU A O 1
ATOM 658 N N . TYR A 1 83 ? -24.072 -7.915 7.887 1.00 96.94 83 TYR A N 1
ATOM 659 C CA . TYR A 1 83 ? -23.288 -8.170 9.085 1.00 96.94 83 TYR A CA 1
ATOM 660 C C . TYR A 1 83 ? -23.141 -6.881 9.905 1.00 96.94 83 TYR A C 1
ATOM 662 O O . TYR A 1 83 ? -22.567 -5.892 9.464 1.00 96.94 83 TYR A O 1
ATOM 670 N N . SER A 1 84 ? -23.656 -6.882 11.134 1.00 94.94 84 SER A N 1
ATOM 671 C CA . SER A 1 84 ? -23.758 -5.674 11.978 1.00 94.94 84 SER A CA 1
ATOM 672 C C . SER A 1 84 ? -22.878 -5.706 13.232 1.00 94.94 84 SER A C 1
ATOM 674 O O . SER A 1 84 ? -22.880 -4.770 14.042 1.00 94.94 84 SER A O 1
ATOM 676 N N . ARG A 1 85 ? -22.141 -6.803 13.417 1.00 97.25 85 ARG A N 1
ATOM 677 C CA . ARG A 1 85 ? -21.267 -7.041 14.566 1.00 97.25 85 ARG A CA 1
ATOM 678 C C . ARG A 1 85 ? -19.876 -6.445 14.335 1.00 97.25 85 ARG A C 1
ATOM 680 O O . ARG A 1 85 ? -19.590 -5.901 13.269 1.00 97.25 85 ARG A O 1
ATOM 687 N N . LYS A 1 86 ? -19.024 -6.464 15.362 1.00 97.50 86 LYS A N 1
ATOM 688 C CA . LYS A 1 86 ? -17.676 -5.880 15.259 1.00 97.50 86 LYS A CA 1
ATOM 689 C C . LYS A 1 86 ? -16.744 -6.794 14.471 1.00 97.50 86 LYS A C 1
ATOM 691 O O . LYS A 1 86 ? -16.884 -8.013 14.524 1.00 97.50 86 LYS A O 1
ATOM 696 N N . VAL A 1 87 ? -15.781 -6.200 13.774 1.00 98.25 87 VAL A N 1
ATOM 697 C CA . VAL A 1 87 ? -14.634 -6.911 13.201 1.00 98.25 87 VAL A CA 1
ATOM 698 C C . VAL A 1 87 ? -13.362 -6.302 13.765 1.00 98.25 87 VAL A C 1
ATOM 700 O O . VAL A 1 87 ? -13.049 -5.139 13.505 1.00 98.25 87 VAL A O 1
ATOM 703 N N . ASN A 1 88 ? -12.629 -7.078 14.548 1.00 98.19 88 ASN A N 1
ATOM 704 C CA . ASN A 1 88 ? -11.324 -6.702 15.058 1.00 98.19 88 ASN A CA 1
ATOM 705 C C . ASN A 1 88 ? -10.262 -7.387 14.205 1.00 98.19 88 ASN A C 1
ATOM 707 O O . ASN A 1 88 ? -10.299 -8.592 13.982 1.00 98.19 88 ASN A O 1
ATOM 711 N N . ILE A 1 89 ? -9.317 -6.605 13.706 1.00 98.31 89 ILE A N 1
ATOM 712 C CA . ILE A 1 89 ? -8.281 -7.057 12.791 1.00 98.31 89 ILE A CA 1
ATOM 713 C C . ILE A 1 89 ? -6.945 -6.676 13.400 1.00 98.31 89 ILE A C 1
ATOM 715 O O . ILE A 1 89 ? -6.636 -5.493 13.530 1.00 98.31 89 ILE A O 1
ATOM 719 N N . VAL A 1 90 ? -6.146 -7.671 13.763 1.00 97.56 90 VAL A N 1
ATOM 720 C CA . VAL A 1 90 ? -4.764 -7.492 14.197 1.00 97.56 90 VAL A CA 1
ATOM 721 C C . VAL A 1 90 ? -3.847 -7.716 13.002 1.00 97.56 90 VAL A C 1
ATOM 723 O O . VAL A 1 90 ? -3.907 -8.765 12.366 1.00 97.56 90 VAL A O 1
ATOM 726 N N . LEU A 1 91 ? -2.993 -6.741 12.701 1.00 97.19 91 LEU A N 1
ATOM 727 C CA . LEU A 1 91 ? -1.943 -6.846 11.697 1.00 97.19 91 LEU A CA 1
ATOM 728 C C . LEU A 1 91 ? -0.586 -6.721 12.378 1.00 97.19 91 LEU A C 1
ATOM 730 O O . LEU A 1 91 ? -0.360 -5.808 13.172 1.00 97.19 91 LEU A O 1
ATOM 734 N N . ASN A 1 92 ? 0.331 -7.604 12.014 1.00 95.81 92 ASN A N 1
ATOM 735 C CA . ASN A 1 92 ? 1.720 -7.517 12.423 1.00 95.81 92 ASN A CA 1
ATOM 736 C C . ASN A 1 92 ? 2.637 -7.764 11.225 1.00 95.81 92 ASN A C 1
ATOM 738 O O . ASN A 1 92 ? 2.322 -8.556 10.332 1.00 95.81 92 ASN A O 1
ATOM 742 N N . ASP A 1 93 ? 3.774 -7.083 11.211 1.00 94.50 93 ASP A N 1
ATOM 743 C CA . ASP A 1 93 ? 4.920 -7.452 10.390 1.00 94.50 93 ASP A CA 1
ATOM 744 C C . ASP A 1 93 ? 6.201 -7.050 11.122 1.00 94.50 93 ASP A C 1
ATOM 746 O O . ASP A 1 93 ? 6.215 -6.082 11.884 1.00 94.50 93 ASP A O 1
ATOM 750 N N . ARG A 1 94 ? 7.288 -7.782 10.883 1.00 93.81 94 ARG A N 1
ATOM 751 C CA . ARG A 1 94 ? 8.599 -7.454 11.450 1.00 93.81 94 ARG A CA 1
ATOM 752 C C . ARG A 1 94 ? 9.284 -6.316 10.691 1.00 93.81 94 ARG A C 1
ATOM 754 O O . ARG A 1 94 ? 10.101 -5.610 11.270 1.00 93.81 94 ARG A O 1
ATOM 761 N N . ASP A 1 95 ? 8.985 -6.141 9.401 1.00 93.75 95 ASP A N 1
ATOM 762 C CA . ASP A 1 95 ? 9.560 -5.062 8.597 1.00 93.75 95 ASP A CA 1
ATOM 763 C C . ASP A 1 95 ? 8.802 -3.755 8.871 1.00 93.75 95 ASP A C 1
ATOM 765 O O . ASP A 1 95 ? 7.614 -3.620 8.567 1.00 93.75 95 ASP A O 1
ATOM 769 N N . SER A 1 96 ? 9.503 -2.781 9.447 1.00 94.94 96 SER A N 1
ATOM 770 C CA . SER A 1 96 ? 8.936 -1.483 9.813 1.00 94.94 96 SER A CA 1
ATOM 771 C C . SER A 1 96 ? 8.409 -0.704 8.608 1.00 94.94 96 SER A C 1
ATOM 773 O O . SER A 1 96 ? 7.394 -0.020 8.737 1.00 94.94 96 SER A O 1
ATOM 775 N N . ASP A 1 97 ? 9.014 -0.852 7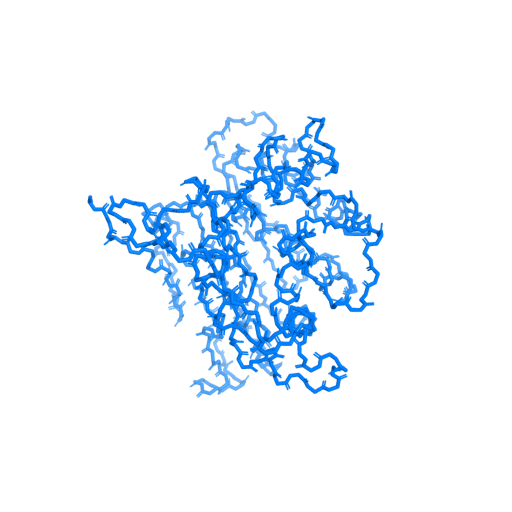.423 1.00 95.19 97 ASP A N 1
ATOM 776 C CA . ASP A 1 97 ? 8.519 -0.191 6.211 1.00 95.19 97 ASP A CA 1
ATOM 777 C C . ASP A 1 97 ? 7.187 -0.809 5.764 1.00 95.19 97 ASP A C 1
ATOM 779 O O . ASP A 1 97 ? 6.307 -0.109 5.268 1.00 95.19 97 ASP A O 1
ATOM 783 N N . VAL A 1 98 ? 6.981 -2.113 5.976 1.00 96.06 98 VAL A N 1
ATOM 784 C CA . VAL A 1 98 ? 5.694 -2.763 5.682 1.00 96.06 98 VAL A CA 1
ATOM 785 C C . VAL A 1 98 ? 4.603 -2.215 6.602 1.00 96.06 98 VAL A C 1
ATOM 787 O O . VAL A 1 98 ? 3.558 -1.770 6.121 1.00 96.06 98 VAL A O 1
ATOM 790 N N . VAL A 1 99 ? 4.858 -2.170 7.914 1.00 97.69 99 VAL A N 1
ATOM 791 C CA . VAL A 1 99 ? 3.899 -1.631 8.894 1.00 97.69 99 VAL A CA 1
ATOM 792 C C . VAL A 1 99 ? 3.609 -0.155 8.628 1.00 97.69 99 VAL A C 1
ATOM 794 O O . VAL A 1 99 ? 2.448 0.266 8.674 1.00 97.69 99 VAL A O 1
ATOM 797 N N . ALA A 1 100 ? 4.633 0.629 8.287 1.00 98.06 100 ALA A N 1
ATOM 798 C CA . ALA A 1 100 ? 4.470 2.039 7.975 1.00 98.06 100 ALA A CA 1
ATOM 799 C C . ALA A 1 100 ? 3.608 2.251 6.724 1.00 98.06 100 ALA A C 1
ATOM 801 O O . ALA A 1 100 ? 2.638 3.008 6.765 1.00 98.06 100 ALA A O 1
ATOM 802 N N . ARG A 1 101 ? 3.878 1.523 5.634 1.00 97.81 101 ARG A N 1
ATOM 803 C CA . ARG A 1 101 ? 3.073 1.590 4.402 1.00 97.81 101 ARG A CA 1
ATOM 804 C C . ARG A 1 101 ? 1.625 1.176 4.631 1.00 97.81 101 ARG A C 1
ATOM 806 O O . ARG A 1 101 ? 0.716 1.871 4.178 1.00 97.81 101 ARG A O 1
ATOM 813 N N . ASN A 1 102 ? 1.403 0.091 5.370 1.00 98.50 102 ASN A N 1
ATOM 814 C CA . ASN A 1 102 ? 0.065 -0.360 5.747 1.00 98.50 102 ASN A CA 1
ATOM 815 C C . ASN A 1 102 ? -0.674 0.711 6.559 1.00 98.50 102 ASN A C 1
ATOM 817 O O . ASN A 1 102 ? -1.834 1.009 6.277 1.00 98.50 102 ASN A O 1
ATOM 821 N N . THR A 1 103 ? 0.018 1.356 7.500 1.00 98.81 103 THR A N 1
ATOM 822 C CA . THR A 1 103 ? -0.529 2.469 8.285 1.00 98.81 103 THR A CA 1
ATOM 823 C C . THR A 1 103 ? -0.919 3.647 7.393 1.00 98.81 103 THR A C 1
ATOM 825 O O . THR A 1 103 ? -2.041 4.137 7.501 1.00 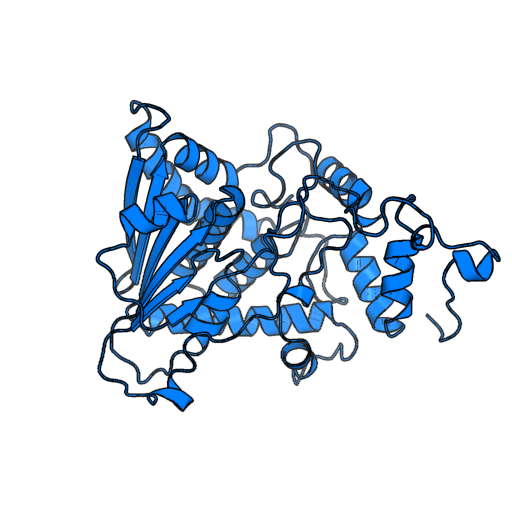98.81 103 THR A O 1
ATOM 828 N N . VAL A 1 104 ? -0.042 4.088 6.483 1.00 98.75 104 VAL A N 1
ATOM 829 C CA . VAL A 1 104 ? -0.328 5.207 5.565 1.00 98.75 104 VAL A CA 1
ATOM 830 C C . VAL A 1 104 ? -1.545 4.896 4.691 1.00 98.75 104 VAL A C 1
ATOM 832 O O . VAL A 1 104 ? -2.455 5.718 4.596 1.00 98.75 104 VAL A O 1
ATOM 835 N N . MET A 1 105 ? -1.610 3.699 4.100 1.00 98.81 105 MET A N 1
ATOM 836 C CA . MET A 1 105 ? -2.738 3.280 3.259 1.00 98.81 105 MET A CA 1
ATOM 837 C C . MET A 1 105 ? -4.061 3.229 4.037 1.00 98.81 105 MET A C 1
ATOM 839 O O . MET A 1 105 ? -5.076 3.726 3.547 1.00 98.81 105 MET A O 1
ATOM 843 N N . LEU A 1 106 ? -4.059 2.686 5.261 1.00 98.88 106 LEU A N 1
ATOM 844 C CA . LEU A 1 106 ? -5.248 2.669 6.119 1.00 98.88 106 LEU A CA 1
ATOM 845 C C . LEU A 1 106 ? -5.668 4.081 6.535 1.00 98.88 106 LEU A C 1
ATOM 847 O O . LEU A 1 106 ? -6.855 4.392 6.495 1.00 98.88 106 LEU A O 1
ATOM 851 N N . LEU A 1 107 ? -4.722 4.958 6.882 1.00 98.88 107 LEU A N 1
ATOM 852 C CA . LEU A 1 107 ? -5.025 6.351 7.211 1.00 98.88 107 LEU A CA 1
ATOM 853 C C . LEU A 1 107 ? -5.645 7.090 6.023 1.00 98.88 107 LEU A C 1
ATOM 855 O O . LEU A 1 107 ? -6.612 7.818 6.224 1.00 98.88 107 LEU A O 1
ATOM 859 N N . VAL A 1 108 ? -5.156 6.883 4.795 1.00 98.81 108 VAL A N 1
ATOM 860 C CA . VAL A 1 108 ? -5.793 7.446 3.591 1.00 98.81 108 VAL A CA 1
ATOM 861 C C . VAL A 1 108 ? -7.239 6.959 3.486 1.00 98.81 108 VAL A C 1
ATOM 863 O O . VAL A 1 108 ? -8.144 7.783 3.394 1.00 98.81 108 VAL A O 1
ATOM 866 N N . MET A 1 109 ? -7.475 5.649 3.592 1.00 98.69 109 MET A N 1
ATOM 867 C CA . MET A 1 109 ? -8.820 5.060 3.488 1.00 98.69 109 MET A CA 1
ATOM 868 C C . MET A 1 109 ? -9.784 5.502 4.589 1.00 98.69 109 MET A C 1
ATOM 870 O O . MET A 1 109 ? -10.986 5.579 4.361 1.00 98.69 109 MET A O 1
ATOM 874 N N . LEU A 1 110 ? -9.269 5.782 5.786 1.00 98.56 110 LEU A N 1
ATOM 875 C CA . LEU A 1 110 ? -10.068 6.198 6.939 1.00 98.56 110 LEU A CA 1
ATOM 876 C C . LEU A 1 110 ? -10.298 7.713 7.009 1.00 98.56 110 LEU A C 1
ATOM 878 O O . LEU A 1 110 ? -11.167 8.150 7.762 1.00 98.56 110 LEU A O 1
ATOM 882 N N . THR A 1 111 ? -9.521 8.515 6.273 1.00 98.19 111 THR A N 1
ATOM 883 C CA . THR A 1 111 ? -9.579 9.987 6.350 1.00 98.19 111 THR A CA 1
ATOM 884 C C . THR A 1 111 ? -10.058 10.664 5.075 1.00 98.19 111 THR A C 1
ATOM 886 O O . THR A 1 111 ? -10.546 11.787 5.166 1.00 98.19 111 THR A O 1
ATOM 889 N N . GLN A 1 112 ? -9.927 10.029 3.906 1.00 98.00 112 GLN A N 1
ATOM 890 C CA . GLN A 1 112 ? -10.487 10.564 2.669 1.00 98.00 112 GLN A CA 1
ATOM 891 C C . GLN A 1 112 ? -11.952 10.186 2.513 1.00 98.00 112 GLN A C 1
ATOM 893 O O . GLN A 1 112 ? -12.306 9.012 2.560 1.00 98.00 112 GLN A O 1
ATOM 898 N N . GLU A 1 113 ? -12.793 11.196 2.305 1.00 96.44 113 GLU A N 1
ATOM 899 C CA . GLU A 1 113 ? -14.241 11.026 2.166 1.00 96.44 113 GLU A CA 1
ATOM 900 C C . GLU A 1 113 ? -14.640 10.530 0.775 1.00 96.44 113 GLU A C 1
ATOM 902 O O . GLU A 1 113 ? -15.548 9.711 0.675 1.00 96.44 113 GLU A O 1
ATOM 907 N N . ASP A 1 114 ? -13.948 10.976 -0.282 1.00 98.06 114 ASP A N 1
ATOM 908 C CA . ASP A 1 114 ? -14.178 10.506 -1.651 1.00 98.06 114 ASP A CA 1
ATOM 909 C C . ASP A 1 114 ? -13.580 9.094 -1.841 1.00 98.06 114 ASP A C 1
ATOM 911 O O . ASP A 1 114 ? -12.348 8.951 -1.874 1.00 98.06 114 ASP A O 1
ATOM 915 N N . PRO A 1 115 ? -14.416 8.048 -2.025 1.00 98.12 115 PRO A N 1
ATOM 916 C CA . PRO A 1 115 ? -13.943 6.678 -2.211 1.00 98.12 115 PRO A CA 1
ATOM 917 C C . PRO A 1 115 ? -13.056 6.520 -3.451 1.00 98.12 115 PRO A C 1
ATOM 919 O O . PRO A 1 115 ? -12.132 5.706 -3.459 1.00 98.12 115 PRO A O 1
ATOM 922 N N . MET A 1 116 ? -13.313 7.296 -4.508 1.00 98.38 116 MET A N 1
ATOM 923 C CA . MET A 1 116 ? -12.573 7.215 -5.766 1.00 98.38 116 MET A CA 1
ATOM 924 C C . MET A 1 116 ? -11.176 7.813 -5.619 1.00 98.38 116 MET A C 1
ATOM 926 O O . MET A 1 116 ? -10.208 7.216 -6.098 1.00 98.38 116 MET A O 1
ATOM 930 N N . LEU A 1 117 ? -11.062 8.958 -4.940 1.00 98.56 117 LEU A N 1
ATOM 931 C CA . LEU A 1 117 ? -9.775 9.586 -4.642 1.00 98.56 117 LEU A CA 1
ATOM 932 C C . LEU A 1 117 ? -8.959 8.751 -3.646 1.00 98.56 117 LEU A C 1
ATOM 934 O O . LEU A 1 117 ? -7.754 8.576 -3.845 1.00 98.56 117 LEU A O 1
ATOM 938 N N . ALA A 1 118 ? -9.603 8.186 -2.619 1.00 98.62 118 ALA A N 1
ATOM 939 C CA . ALA A 1 118 ? -8.966 7.275 -1.669 1.00 98.62 118 ALA A CA 1
ATOM 940 C C . ALA A 1 118 ? -8.401 6.033 -2.379 1.00 98.62 118 ALA A C 1
ATOM 942 O O . ALA A 1 118 ? -7.226 5.695 -2.206 1.00 98.62 118 ALA A O 1
ATOM 943 N N . ALA A 1 119 ? -9.209 5.393 -3.231 1.00 98.69 119 ALA A N 1
ATOM 944 C CA . ALA A 1 119 ? -8.812 4.218 -3.997 1.00 98.69 119 ALA A CA 1
ATOM 945 C C . ALA A 1 119 ? -7.660 4.509 -4.968 1.00 98.69 119 ALA A C 1
ATOM 947 O O . ALA A 1 119 ? -6.694 3.749 -5.006 1.00 98.69 119 ALA A O 1
ATOM 948 N N . GLU A 1 120 ? -7.730 5.611 -5.723 1.00 98.50 120 GLU A N 1
ATOM 949 C CA . GLU A 1 120 ? -6.659 6.017 -6.644 1.00 98.50 120 GLU A CA 1
ATOM 950 C C . GLU A 1 120 ? -5.349 6.291 -5.893 1.00 98.50 120 GLU A C 1
ATOM 952 O O . GLU A 1 120 ? -4.279 5.835 -6.305 1.00 98.50 120 GLU A O 1
ATOM 957 N N . THR A 1 121 ? -5.441 6.995 -4.760 1.00 98.81 121 THR A N 1
ATOM 958 C CA . THR A 1 121 ? -4.287 7.333 -3.923 1.00 98.81 121 THR A CA 1
ATOM 959 C C . THR A 1 121 ? -3.620 6.074 -3.395 1.00 98.81 121 THR A C 1
ATOM 961 O O . THR A 1 121 ? -2.424 5.886 -3.616 1.00 98.81 121 THR A O 1
ATOM 964 N N . VAL A 1 122 ? -4.389 5.188 -2.748 1.00 98.81 122 VAL A N 1
ATOM 965 C CA . VAL A 1 122 ? -3.867 3.933 -2.194 1.00 98.81 122 VAL A CA 1
ATOM 966 C C . VAL A 1 122 ? -3.267 3.054 -3.282 1.00 98.81 122 VAL A C 1
ATOM 968 O O . VAL A 1 122 ? -2.163 2.555 -3.095 1.00 98.81 122 VAL A O 1
ATOM 971 N N . LEU A 1 123 ? -3.925 2.910 -4.436 1.00 98.62 123 LEU A N 1
ATOM 972 C CA . LEU A 1 123 ? -3.401 2.127 -5.557 1.00 98.62 123 LEU A CA 1
ATOM 973 C C . LEU A 1 123 ? -2.000 2.596 -5.959 1.00 98.62 123 LEU A C 1
ATOM 975 O O . LEU A 1 123 ? -1.088 1.777 -6.110 1.00 98.62 123 LEU A O 1
ATOM 979 N N . HIS A 1 124 ? -1.817 3.907 -6.123 1.00 98.62 124 HIS A N 1
ATOM 980 C CA . HIS A 1 124 ? -0.550 4.459 -6.580 1.00 98.62 124 HIS A CA 1
ATOM 981 C C . HIS A 1 124 ? 0.537 4.440 -5.510 1.00 98.62 124 HIS A C 1
ATOM 983 O O . HIS A 1 124 ? 1.661 4.059 -5.839 1.00 98.62 124 HIS A O 1
ATOM 989 N N . ILE A 1 125 ? 0.234 4.743 -4.241 1.00 98.19 125 ILE A N 1
ATOM 990 C CA . ILE A 1 125 ? 1.247 4.585 -3.183 1.00 98.19 125 ILE A CA 1
ATOM 991 C C . ILE A 1 125 ? 1.624 3.114 -2.963 1.00 98.19 125 ILE A C 1
ATOM 993 O O . ILE A 1 125 ? 2.758 2.811 -2.582 1.00 98.19 125 ILE A O 1
ATOM 997 N N . TRP A 1 126 ? 0.712 2.184 -3.259 1.00 98.19 126 TRP A N 1
ATOM 998 C CA . TRP A 1 126 ? 0.977 0.756 -3.151 1.00 98.19 126 TRP A CA 1
ATOM 999 C C . TRP A 1 126 ? 1.870 0.255 -4.286 1.00 98.19 126 TRP A C 1
ATOM 1001 O O . TRP A 1 126 ? 2.880 -0.389 -3.999 1.00 98.19 126 TRP A O 1
ATOM 1011 N N 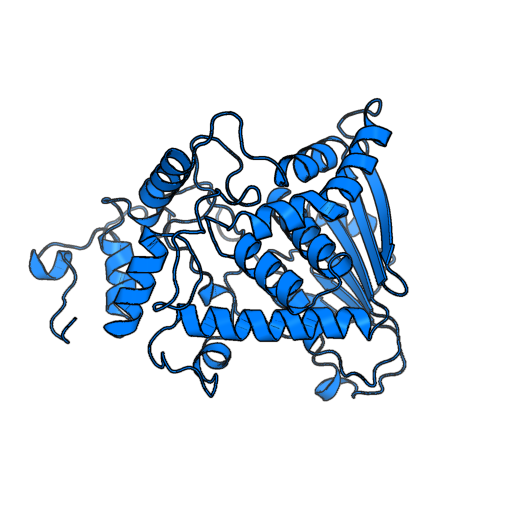. TYR A 1 127 ? 1.545 0.552 -5.549 1.00 98.00 127 TYR A N 1
ATOM 1012 C CA . TYR A 1 127 ? 2.116 -0.162 -6.702 1.00 98.00 127 TYR A CA 1
ATOM 1013 C C . TYR A 1 127 ? 2.856 0.696 -7.733 1.00 98.00 127 TYR A C 1
ATOM 1015 O O . TYR A 1 127 ? 3.496 0.134 -8.624 1.00 98.00 127 TYR A O 1
ATOM 1023 N N . SER A 1 128 ? 2.813 2.026 -7.630 1.00 98.38 128 SER A N 1
ATOM 1024 C CA . SER A 1 128 ? 3.567 2.906 -8.526 1.00 98.38 128 SER A CA 1
ATOM 1025 C C . SER A 1 128 ? 4.820 3.458 -7.841 1.00 98.38 128 SER A C 1
ATOM 1027 O O . SER A 1 128 ? 4.773 3.941 -6.713 1.00 98.38 128 SER A O 1
ATOM 1029 N N . ALA A 1 129 ? 5.950 3.422 -8.546 1.00 98.06 129 ALA A N 1
ATOM 1030 C CA . ALA A 1 129 ? 7.196 4.066 -8.140 1.00 98.06 129 ALA A CA 1
ATOM 1031 C C . ALA A 1 129 ? 7.068 5.594 -8.170 1.00 98.06 129 ALA A C 1
ATOM 1033 O O . ALA A 1 129 ? 7.575 6.272 -7.285 1.00 98.06 129 ALA A O 1
ATOM 1034 N N . PHE A 1 130 ? 6.349 6.130 -9.153 1.00 98.62 130 PHE A N 1
ATOM 1035 C CA . PHE A 1 130 ? 6.069 7.558 -9.262 1.00 98.62 130 PHE A CA 1
ATOM 1036 C C . PHE A 1 130 ? 4.581 7.810 -9.100 1.00 98.62 130 PHE A C 1
ATOM 1038 O O . PHE A 1 130 ? 3.762 6.967 -9.464 1.00 98.62 130 PHE A O 1
ATOM 1045 N N . VAL A 1 131 ? 4.237 8.963 -8.545 1.00 98.62 131 VAL A N 1
ATOM 1046 C CA . VAL A 1 131 ? 2.873 9.376 -8.226 1.00 98.62 131 VAL A CA 1
ATOM 1047 C C . VAL A 1 131 ? 2.631 10.807 -8.701 1.00 98.62 131 VAL A C 1
ATOM 1049 O O . VAL A 1 131 ? 3.560 11.523 -9.083 1.00 98.62 131 VAL A O 1
ATOM 1052 N N . THR A 1 132 ? 1.366 11.212 -8.729 1.00 98.56 132 THR A N 1
ATOM 1053 C CA . THR A 1 132 ? 0.964 12.567 -9.112 1.00 98.56 132 THR A CA 1
ATOM 1054 C C . THR A 1 132 ? 1.012 13.515 -7.917 1.00 98.56 132 THR A C 1
ATOM 1056 O O . THR A 1 132 ? 0.983 13.069 -6.769 1.00 98.56 132 THR A O 1
ATOM 1059 N N . GLN A 1 133 ? 1.015 14.827 -8.170 1.00 98.25 133 GLN A N 1
ATOM 1060 C CA . GLN A 1 133 ? 0.920 15.830 -7.102 1.00 98.25 133 GLN A CA 1
ATOM 1061 C C . GLN A 1 133 ? -0.332 15.619 -6.235 1.00 98.25 133 GLN A C 1
ATOM 1063 O O . GLN A 1 133 ? -0.245 15.662 -5.017 1.00 98.25 133 GLN A O 1
ATOM 1068 N N . SER A 1 134 ? -1.469 15.259 -6.841 1.00 98.25 134 SER A N 1
ATOM 1069 C CA . SER A 1 134 ? -2.702 14.950 -6.102 1.00 98.25 134 SER A CA 1
ATOM 1070 C C . SER A 1 134 ? -2.520 13.818 -5.081 1.00 98.25 134 SER A C 1
ATOM 1072 O O . SER A 1 134 ? -3.040 13.914 -3.973 1.00 98.25 134 SER A O 1
ATOM 1074 N N . VAL A 1 135 ? -1.749 12.773 -5.407 1.00 98.56 135 VAL A N 1
ATOM 1075 C CA . VAL A 1 135 ? -1.423 11.696 -4.453 1.00 98.56 135 VAL A CA 1
ATOM 1076 C C . VAL A 1 135 ? -0.572 12.231 -3.298 1.00 98.56 135 VAL A C 1
ATOM 1078 O O . VAL A 1 135 ? -0.839 11.897 -2.144 1.00 98.56 135 VAL A O 1
ATOM 1081 N N . ILE A 1 136 ? 0.420 13.078 -3.597 1.00 98.44 136 ILE A N 1
ATOM 1082 C CA . ILE A 1 136 ? 1.278 13.730 -2.595 1.00 98.44 136 ILE A CA 1
ATOM 1083 C C . ILE A 1 136 ? 0.453 14.620 -1.658 1.00 98.44 136 ILE A C 1
ATOM 1085 O O . ILE A 1 136 ? 0.644 14.568 -0.443 1.00 98.44 136 ILE A O 1
ATOM 1089 N N . ASP A 1 137 ? -0.489 15.390 -2.197 1.00 98.50 137 ASP A N 1
ATOM 1090 C CA . ASP A 1 137 ? -1.349 16.284 -1.419 1.00 98.50 137 ASP A CA 1
ATOM 1091 C C . ASP A 1 137 ? -2.245 15.494 -0.455 1.00 98.50 137 ASP A C 1
ATOM 1093 O O . ASP A 1 137 ? -2.361 15.847 0.721 1.00 98.50 137 ASP A O 1
ATOM 1097 N N . VAL A 1 138 ? -2.830 14.379 -0.914 1.00 98.62 138 VAL A N 1
ATOM 1098 C CA . VAL A 1 138 ? -3.695 13.531 -0.079 1.00 98.62 138 VAL A CA 1
ATOM 1099 C C . VAL A 1 138 ? -2.921 12.922 1.091 1.00 98.62 138 VAL A C 1
ATOM 1101 O O . VAL A 1 138 ? -3.390 13.000 2.230 1.00 98.62 138 VAL A O 1
ATOM 1104 N N . ILE A 1 139 ? -1.739 12.338 0.853 1.00 98.25 139 ILE A N 1
ATOM 1105 C CA . ILE A 1 139 ? -0.953 11.732 1.942 1.00 98.25 139 ILE A CA 1
ATOM 1106 C C . ILE A 1 139 ? -0.406 12.790 2.912 1.00 98.25 139 ILE A C 1
ATOM 1108 O O . ILE A 1 139 ? -0.386 12.550 4.120 1.00 98.25 139 ILE A O 1
ATOM 1112 N N . ASN A 1 140 ? -0.035 13.978 2.418 1.00 98.06 140 ASN A N 1
ATOM 1113 C CA . ASN A 1 140 ? 0.448 15.085 3.250 1.00 98.06 140 ASN A CA 1
ATOM 1114 C C . ASN A 1 140 ? -0.664 15.862 3.969 1.00 98.06 140 ASN A C 1
ATOM 1116 O O . ASN A 1 140 ? -0.369 16.670 4.849 1.00 98.06 140 ASN A O 1
ATOM 1120 N N . GLY A 1 141 ? -1.928 15.605 3.635 1.00 98.38 141 GLY A N 1
ATOM 1121 C CA . GLY A 1 141 ? -3.084 16.153 4.328 1.00 98.38 141 GLY A CA 1
ATOM 1122 C C . GLY A 1 141 ? -3.315 15.499 5.693 1.00 98.38 141 GLY A C 1
ATOM 1123 O O . GLY A 1 141 ? -2.448 15.459 6.571 1.00 98.38 141 GLY A O 1
ATOM 1124 N N . LYS A 1 142 ? -4.528 14.981 5.904 1.00 98.44 142 LYS A N 1
ATOM 1125 C CA . LYS A 1 142 ? -4.927 14.409 7.197 1.00 98.44 142 LYS A CA 1
ATOM 1126 C C . LYS A 1 142 ? -4.036 13.246 7.672 1.00 98.44 142 LYS A C 1
ATOM 1128 O O . LYS A 1 142 ? -3.710 13.251 8.862 1.00 98.44 142 LYS A O 1
ATOM 1133 N N . PRO A 1 143 ? -3.608 12.289 6.817 1.00 98.62 143 PRO A N 1
ATOM 1134 C CA . PRO A 1 143 ? -2.750 11.184 7.246 1.00 98.62 143 PRO A CA 1
ATOM 1135 C C . PRO A 1 143 ? -1.450 11.658 7.912 1.00 98.62 143 PRO A C 1
ATOM 1137 O O . PRO A 1 143 ? -1.190 11.288 9.059 1.00 98.62 143 PRO A O 1
ATOM 1140 N N . ARG A 1 144 ? -0.684 12.544 7.258 1.00 98.62 144 ARG A N 1
ATOM 1141 C CA . ARG A 1 144 ? 0.547 13.106 7.831 1.00 98.62 144 ARG A CA 1
ATOM 1142 C C . ARG A 1 144 ? 0.294 13.871 9.122 1.00 98.62 144 ARG A C 1
ATOM 1144 O O . ARG A 1 144 ? 1.011 13.661 10.093 1.00 98.62 144 ARG A O 1
ATOM 1151 N N . GLN A 1 145 ? -0.727 14.731 9.165 1.00 98.56 145 GLN A N 1
ATOM 1152 C CA . GLN A 1 145 ? -1.052 15.514 10.366 1.00 98.56 145 GLN A CA 1
ATOM 1153 C C . GLN A 1 145 ? -1.308 14.624 11.590 1.00 98.56 145 GLN A C 1
ATOM 1155 O O . GLN A 1 145 ? -0.879 14.952 12.697 1.00 98.56 145 GLN A O 1
ATOM 1160 N N . LEU A 1 146 ? -1.991 13.490 11.400 1.00 98.75 146 LEU A N 1
ATOM 1161 C CA . LEU A 1 146 ? -2.280 12.543 12.476 1.00 98.75 146 LEU A CA 1
ATOM 1162 C C . LEU A 1 146 ? -1.012 11.902 13.042 1.00 98.75 146 LEU A C 1
ATOM 1164 O O . LEU A 1 146 ? -0.910 11.775 14.262 1.00 98.75 146 LEU A O 1
ATOM 1168 N N . VAL A 1 147 ? -0.064 11.526 12.180 1.00 98.69 147 VAL A N 1
ATOM 1169 C CA . VAL A 1 147 ? 1.223 10.939 12.587 1.00 98.69 147 VAL A CA 1
ATOM 1170 C C . VAL A 1 147 ? 2.136 12.003 13.199 1.00 98.69 147 VAL A C 1
ATOM 1172 O O . VAL A 1 147 ? 2.659 11.806 14.294 1.00 98.69 147 VAL A O 1
ATOM 1175 N N . GLN A 1 148 ? 2.256 13.168 12.560 1.00 98.56 148 GLN A N 1
ATOM 1176 C CA . GLN A 1 148 ? 3.059 14.293 13.042 1.00 98.56 148 GLN A CA 1
ATOM 1177 C C . GLN A 1 148 ? 2.651 14.711 14.459 1.00 98.56 148 GLN A C 1
ATOM 1179 O O . GLN A 1 148 ? 3.509 14.919 15.313 1.00 98.56 148 GLN A O 1
ATOM 1184 N N . ALA A 1 149 ? 1.344 14.778 14.736 1.00 98.44 149 ALA A N 1
ATOM 1185 C CA . ALA A 1 149 ? 0.832 15.117 16.061 1.00 98.44 149 ALA A CA 1
ATOM 1186 C C . ALA A 1 149 ? 1.223 14.097 17.145 1.00 98.44 149 ALA A C 1
ATOM 1188 O O . ALA A 1 149 ? 1.280 14.457 18.321 1.00 98.44 149 ALA A O 1
ATOM 1189 N N . VAL A 1 150 ? 1.470 12.833 16.782 1.00 98.25 150 VAL A N 1
ATOM 1190 C CA . VAL A 1 150 ? 2.024 11.833 17.705 1.00 98.25 150 VAL A CA 1
ATOM 1191 C C . VAL A 1 150 ? 3.502 12.114 17.927 1.00 98.25 150 VAL A C 1
ATOM 1193 O O . VAL A 1 150 ? 3.895 12.283 19.077 1.00 98.25 150 VAL A O 1
ATOM 1196 N N . CYS A 1 151 ? 4.288 12.254 16.854 1.00 98.12 151 CYS A N 1
ATOM 1197 C CA . CYS A 1 151 ? 5.729 12.518 16.923 1.00 98.12 151 CYS A CA 1
ATOM 1198 C C .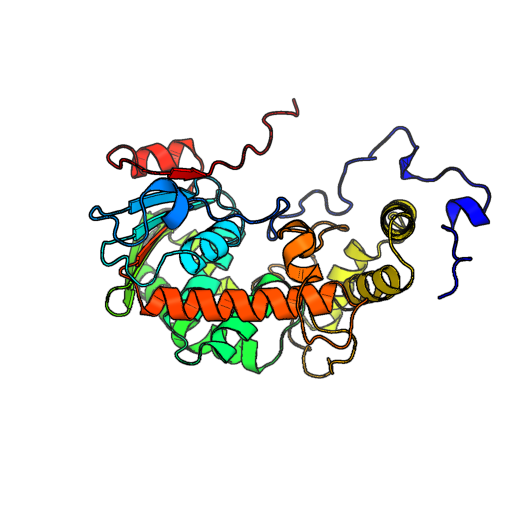 CYS A 1 151 ? 6.062 13.755 17.770 1.00 98.12 151 CYS A C 1
ATOM 1200 O O . CYS A 1 151 ? 6.912 13.679 18.652 1.00 98.12 151 CYS A O 1
ATOM 1202 N N . THR A 1 152 ? 5.330 14.859 17.595 1.00 97.88 152 THR A N 1
ATOM 1203 C CA . THR A 1 152 ? 5.508 16.077 18.403 1.00 97.88 152 THR A CA 1
ATOM 1204 C C . THR A 1 152 ? 5.230 15.840 19.893 1.00 97.88 152 THR A C 1
ATOM 1206 O O . THR A 1 152 ? 5.905 16.399 20.747 1.00 97.88 152 THR A O 1
ATOM 1209 N N . LYS A 1 153 ? 4.266 14.981 20.248 1.00 97.12 153 LYS A N 1
ATOM 1210 C CA . LYS A 1 153 ? 3.948 14.681 21.659 1.00 97.12 153 LYS A CA 1
ATOM 1211 C C . LYS A 1 153 ? 4.984 13.791 22.345 1.00 97.12 153 LYS A C 1
ATOM 1213 O O . LYS A 1 153 ? 5.014 13.743 23.573 1.00 97.12 153 LYS A O 1
ATOM 1218 N N . ILE A 1 154 ? 5.778 13.053 21.574 1.00 96.75 154 ILE A N 1
ATOM 1219 C CA . ILE A 1 154 ? 6.715 12.041 22.085 1.00 96.75 154 ILE A CA 1
ATOM 1220 C C . ILE A 1 154 ? 8.180 12.466 21.920 1.00 96.75 154 ILE A C 1
ATOM 1222 O O . ILE A 1 154 ? 9.074 11.680 22.215 1.00 96.75 154 ILE A O 1
ATOM 1226 N N . GLU A 1 155 ? 8.433 13.702 21.482 1.00 93.94 155 GLU A N 1
ATOM 1227 C CA . GLU A 1 155 ? 9.765 14.239 21.178 1.00 93.94 155 GLU A CA 1
ATOM 1228 C C . GLU A 1 155 ? 10.767 14.056 22.331 1.00 93.94 155 GLU A C 1
ATOM 1230 O O . GLU A 1 155 ? 11.892 13.621 22.097 1.00 93.94 155 GLU A O 1
ATOM 1235 N N . GLY A 1 156 ? 10.338 14.283 23.577 1.00 94.12 156 GLY A N 1
ATOM 1236 C CA . GLY A 1 156 ? 11.174 14.131 24.776 1.00 94.12 156 GLY A CA 1
ATOM 1237 C C . GLY A 1 156 ? 11.233 12.722 25.382 1.00 94.12 156 GLY A C 1
ATOM 1238 O O . GLY A 1 156 ? 11.751 12.570 26.482 1.00 94.12 156 GLY A O 1
ATOM 1239 N N . ARG A 1 157 ? 10.649 11.699 24.743 1.00 94.19 157 ARG A N 1
ATOM 1240 C CA . ARG A 1 157 ? 10.709 10.303 25.226 1.00 94.19 157 ARG A CA 1
ATOM 1241 C C . ARG A 1 157 ? 12.002 9.620 24.775 1.00 94.19 157 ARG A C 1
ATOM 1243 O O . ARG A 1 157 ? 12.609 10.061 23.803 1.00 94.19 157 ARG A O 1
ATOM 1250 N N . GLU A 1 158 ? 12.384 8.525 25.421 1.00 93.94 158 GLU A N 1
ATOM 1251 C CA . GLU A 1 158 ? 13.510 7.708 24.953 1.00 93.94 158 GLU A CA 1
ATOM 1252 C C . GLU A 1 158 ? 13.173 6.974 23.631 1.00 93.94 158 GLU A C 1
ATOM 1254 O O . GLU A 1 158 ? 11.994 6.679 23.387 1.00 93.94 158 GLU A O 1
ATOM 1259 N N . PRO A 1 159 ? 14.167 6.708 22.758 1.00 91.75 159 PRO A N 1
ATOM 1260 C CA . PRO A 1 159 ? 13.992 6.080 21.435 1.00 91.75 159 PRO A CA 1
ATOM 1261 C C . PRO A 1 159 ? 13.247 4.732 21.412 1.00 91.75 159 PRO A C 1
ATOM 1263 O O . PRO A 1 159 ? 12.425 4.469 20.529 1.00 91.75 159 PRO A O 1
ATOM 1266 N N . ASP A 1 160 ? 13.504 3.883 22.401 1.00 93.06 160 ASP A N 1
ATOM 1267 C CA . ASP A 1 160 ? 13.028 2.501 22.509 1.00 93.06 160 ASP A CA 1
ATOM 1268 C C . ASP A 1 160 ? 11.689 2.366 23.251 1.00 93.06 160 ASP A C 1
ATOM 1270 O O . ASP A 1 160 ? 11.081 1.293 23.262 1.00 93.06 160 ASP A O 1
ATOM 1274 N N . VAL A 1 161 ? 11.173 3.458 23.826 1.00 94.06 161 VAL A N 1
ATOM 1275 C CA . VAL A 1 161 ? 9.907 3.441 24.566 1.00 94.06 161 VAL A CA 1
ATOM 1276 C C . VAL A 1 161 ? 8.751 3.089 23.636 1.00 94.06 161 VAL A C 1
ATOM 1278 O O . VAL A 1 161 ? 8.478 3.785 22.654 1.00 94.06 161 VAL A O 1
ATOM 1281 N N . VAL A 1 162 ? 8.030 2.025 23.995 1.00 94.25 162 VAL A N 1
ATOM 1282 C CA . VAL A 1 162 ? 6.826 1.562 23.299 1.00 94.25 162 VAL A CA 1
ATOM 1283 C C . VAL A 1 162 ? 5.651 2.487 23.612 1.00 94.25 162 VAL A C 1
ATOM 1285 O O . VAL A 1 162 ? 5.310 2.740 24.768 1.00 94.25 162 VAL A O 1
ATOM 1288 N N . LEU A 1 163 ? 5.012 2.990 22.560 1.00 95.50 163 LEU A N 1
ATOM 1289 C CA . LEU A 1 163 ? 3.961 3.996 22.617 1.00 95.50 163 LEU A CA 1
ATOM 1290 C C . LEU A 1 163 ? 2.773 3.544 21.770 1.00 95.50 163 LEU A C 1
ATOM 1292 O O . LEU A 1 163 ? 2.902 3.248 20.581 1.00 95.50 163 LEU A O 1
ATOM 1296 N N . ALA A 1 164 ? 1.592 3.545 22.383 1.00 95.62 164 ALA A N 1
ATOM 1297 C CA . ALA A 1 164 ? 0.343 3.228 21.710 1.00 95.62 164 ALA A CA 1
ATOM 1298 C C . ALA A 1 164 ? -0.435 4.504 21.369 1.00 95.62 164 ALA A C 1
ATOM 1300 O O . ALA A 1 164 ? -0.635 5.378 22.217 1.00 95.62 164 ALA A O 1
ATOM 1301 N N . LYS A 1 165 ? -0.949 4.582 20.141 1.00 97.94 165 LYS A N 1
ATOM 1302 C CA . LYS A 1 165 ? -1.908 5.603 19.720 1.00 97.94 165 LYS A CA 1
ATOM 1303 C C . LYS A 1 165 ? -3.126 4.946 19.093 1.00 97.94 165 LYS A C 1
ATOM 1305 O O . LYS A 1 165 ? -2.998 4.173 18.157 1.00 97.94 165 LYS A O 1
ATOM 1310 N N . THR A 1 166 ? -4.310 5.348 19.542 1.00 98.44 166 THR A N 1
ATOM 1311 C CA . THR A 1 166 ? -5.569 5.044 18.854 1.00 98.44 166 THR A CA 1
ATOM 1312 C C . THR A 1 166 ? -6.107 6.295 18.171 1.00 98.44 166 THR A C 1
ATOM 1314 O O . THR A 1 166 ? -6.237 7.357 18.801 1.00 98.44 166 THR A O 1
ATOM 1317 N N . TRP A 1 167 ? -6.417 6.171 16.881 1.00 98.62 167 TRP A N 1
ATOM 1318 C CA . TRP A 1 167 ? -7.269 7.108 16.147 1.00 98.62 167 TRP A CA 1
ATOM 1319 C C . TRP A 1 167 ? -8.664 6.502 15.955 1.00 98.62 167 TRP A C 1
ATOM 1321 O O . TRP A 1 167 ? -8.782 5.302 15.717 1.00 98.62 167 TRP A O 1
ATOM 1331 N N . THR A 1 168 ? -9.710 7.325 16.049 1.00 98.19 168 THR A N 1
ATOM 1332 C CA . THR A 1 168 ? -11.115 6.896 15.939 1.00 98.19 168 THR A CA 1
ATOM 1333 C C . THR A 1 168 ? -11.810 7.685 14.832 1.00 98.19 168 THR A C 1
ATOM 1335 O O . THR A 1 168 ? -11.653 8.903 14.755 1.00 98.19 168 THR A O 1
ATOM 1338 N N . PHE A 1 169 ? -12.583 6.993 13.994 1.00 97.44 169 PHE A N 1
ATOM 1339 C CA . PHE A 1 169 ? -13.254 7.508 12.798 1.00 97.44 169 PHE A CA 1
ATOM 1340 C C . PHE A 1 169 ? -14.714 7.020 12.765 1.00 97.44 169 PHE A C 1
ATOM 1342 O O . PHE A 1 169 ? -15.078 6.131 11.988 1.00 97.44 169 PHE A O 1
ATOM 1349 N N . GLY A 1 170 ? -15.563 7.571 13.636 1.00 95.69 170 GLY A N 1
ATOM 1350 C CA . GLY A 1 170 ? -16.908 7.032 13.879 1.00 95.69 170 GLY A CA 1
ATOM 1351 C C . GLY A 1 170 ? -16.826 5.653 14.541 1.00 95.69 170 GLY A C 1
ATOM 1352 O O . GLY A 1 170 ? -16.103 5.489 15.518 1.00 95.69 170 GLY A O 1
ATOM 1353 N N . GLU A 1 171 ? -17.494 4.651 13.969 1.00 96.25 171 GLU A N 1
ATOM 1354 C CA . GLU A 1 171 ? -17.476 3.255 14.448 1.00 96.25 171 GLU A CA 1
ATOM 1355 C C . GLU A 1 171 ? -16.194 2.479 14.073 1.00 96.25 171 GLU A C 1
ATOM 1357 O O . GLU A 1 171 ? -16.105 1.266 14.282 1.00 96.25 171 GLU A O 1
ATOM 1362 N N . ARG A 1 172 ? -15.199 3.161 13.493 1.00 97.88 172 ARG A N 1
ATOM 1363 C CA . ARG A 1 172 ? -13.920 2.572 13.083 1.00 97.88 172 ARG A CA 1
ATOM 1364 C C . ARG A 1 172 ? -12.786 3.070 13.960 1.00 97.88 172 ARG A C 1
ATOM 1366 O O . ARG A 1 172 ? -12.784 4.234 14.363 1.00 97.88 172 ARG A O 1
ATOM 1373 N N . SER A 1 173 ? -11.774 2.243 14.195 1.00 98.38 173 SER A N 1
ATOM 1374 C CA . SER A 1 173 ? -10.573 2.684 14.908 1.00 98.38 173 SER A CA 1
ATOM 1375 C C . SER A 1 173 ? -9.287 2.063 14.372 1.00 98.38 173 SER A C 1
ATOM 1377 O O . SER A 1 173 ? -9.297 0.983 13.785 1.00 98.38 173 SER A O 1
ATOM 1379 N N . LEU A 1 174 ? -8.179 2.777 14.573 1.00 98.69 174 LEU A N 1
ATOM 1380 C CA . LEU A 1 174 ? -6.828 2.370 14.194 1.00 98.69 174 LEU A CA 1
ATOM 1381 C C . LEU A 1 174 ? -5.881 2.498 15.404 1.00 98.69 174 LEU A C 1
ATOM 1383 O O . LEU A 1 174 ? -5.217 3.530 15.549 1.00 98.69 174 LEU A O 1
ATOM 1387 N N . PRO A 1 175 ? -5.866 1.527 16.337 1.00 98.25 175 PRO A N 1
ATOM 1388 C CA . PRO A 1 175 ? -4.776 1.381 17.296 1.00 98.25 175 PRO A CA 1
ATOM 1389 C C . PRO A 1 175 ? -3.450 1.004 16.619 1.00 98.25 175 PRO A C 1
ATOM 1391 O O . PRO A 1 175 ? -3.376 0.031 15.875 1.00 98.25 175 PRO A O 1
ATOM 1394 N N . LEU A 1 176 ? -2.381 1.728 16.928 1.00 98.38 176 LEU A N 1
ATOM 1395 C CA . LEU A 1 176 ? -1.024 1.462 16.457 1.00 98.38 176 LEU A CA 1
ATOM 1396 C C . LEU A 1 176 ? -0.057 1.506 17.640 1.00 98.38 176 LEU A C 1
ATOM 1398 O O . LEU A 1 176 ? -0.075 2.463 18.419 1.00 98.38 176 LEU A O 1
ATOM 1402 N N . VAL A 1 177 ? 0.761 0.464 17.779 1.00 96.25 177 VAL A N 1
ATOM 1403 C CA . VAL A 1 177 ? 1.759 0.323 18.845 1.00 96.25 177 VAL A CA 1
ATOM 1404 C C . VAL A 1 177 ? 3.142 0.241 18.211 1.00 96.25 177 VAL A C 1
ATOM 1406 O O . VAL A 1 177 ? 3.410 -0.693 17.460 1.00 96.25 177 VAL A O 1
ATOM 1409 N N . LEU A 1 178 ? 3.990 1.228 18.500 1.00 96.88 178 LEU A N 1
ATOM 1410 C CA . LEU A 1 178 ? 5.341 1.370 17.948 1.00 96.88 178 LEU A CA 1
ATOM 1411 C C . LEU A 1 178 ? 6.284 1.972 19.000 1.00 96.88 178 LEU A C 1
ATOM 1413 O O . LEU A 1 178 ? 5.833 2.691 19.894 1.00 96.88 178 LEU A O 1
ATOM 1417 N N . THR A 1 179 ? 7.590 1.745 18.875 1.00 96.44 179 THR A N 1
ATOM 1418 C CA . THR A 1 179 ? 8.615 2.519 19.593 1.00 96.44 179 THR A CA 1
ATOM 1419 C C . THR A 1 179 ? 8.668 3.964 19.088 1.00 96.44 179 THR A C 1
ATOM 1421 O O . THR A 1 179 ? 8.161 4.275 18.003 1.00 96.44 179 THR A O 1
ATOM 1424 N N . LYS A 1 180 ? 9.287 4.882 19.842 1.00 96.38 180 LYS A N 1
ATOM 1425 C CA . LYS A 1 180 ? 9.476 6.273 19.388 1.00 96.38 180 LYS A CA 1
ATOM 1426 C C . LYS A 1 180 ? 10.213 6.336 18.045 1.00 96.38 180 LYS A C 1
ATOM 1428 O O . LYS A 1 180 ? 9.764 7.055 17.151 1.00 96.38 180 LYS A O 1
ATOM 1433 N N . ASP A 1 181 ? 11.282 5.564 17.870 1.00 96.31 181 ASP A N 1
ATOM 1434 C CA . ASP A 1 181 ? 12.032 5.532 16.607 1.00 96.31 181 ASP A CA 1
ATOM 1435 C C . ASP A 1 181 ? 11.188 5.023 15.438 1.00 96.31 181 ASP A C 1
ATOM 1437 O O . ASP A 1 181 ? 11.230 5.581 14.340 1.00 96.31 181 ASP A O 1
ATOM 1441 N N . GLN A 1 182 ? 10.356 4.008 15.673 1.00 97.31 182 GLN A N 1
ATOM 1442 C CA . GLN A 1 182 ? 9.411 3.521 14.671 1.00 97.31 182 GLN A CA 1
ATOM 1443 C C . GLN A 1 182 ? 8.354 4.584 14.318 1.00 97.31 182 GLN A C 1
ATOM 1445 O O . GLN A 1 182 ? 8.003 4.716 13.147 1.00 97.31 182 GLN A O 1
ATOM 1450 N N . TRP A 1 183 ? 7.882 5.389 15.279 1.00 98.31 183 TRP A N 1
ATOM 1451 C CA . TRP A 1 183 ? 6.992 6.529 15.008 1.00 98.31 183 TRP A CA 1
ATOM 1452 C C . TRP A 1 183 ? 7.662 7.605 14.143 1.00 98.31 183 TRP A C 1
ATOM 1454 O O . TRP A 1 183 ? 7.048 8.102 13.198 1.00 98.31 183 TRP A O 1
ATOM 1464 N N . ILE A 1 184 ? 8.919 7.954 14.433 1.00 97.38 184 ILE A N 1
ATOM 1465 C CA . ILE A 1 184 ? 9.701 8.911 13.631 1.00 97.38 184 ILE A CA 1
ATOM 1466 C C . ILE A 1 184 ? 9.942 8.349 12.222 1.00 97.38 184 ILE A C 1
ATOM 1468 O O . ILE A 1 184 ? 9.750 9.051 11.225 1.00 97.38 184 ILE A O 1
ATOM 1472 N N . SER A 1 185 ? 10.282 7.062 12.121 1.00 96.56 185 SER A N 1
ATOM 1473 C CA . SER A 1 185 ? 10.428 6.369 10.839 1.00 96.56 185 SER A CA 1
ATOM 1474 C C . SER A 1 185 ? 9.121 6.383 10.038 1.00 96.56 185 SER A C 1
ATOM 1476 O O . SER A 1 185 ? 9.132 6.738 8.857 1.00 96.56 185 SER A O 1
ATOM 1478 N N . LEU A 1 186 ? 7.974 6.107 10.668 1.00 98.31 186 LEU A N 1
ATOM 1479 C CA . LEU A 1 186 ? 6.656 6.223 10.038 1.00 98.31 186 LEU A CA 1
ATOM 1480 C C . LEU A 1 186 ? 6.398 7.645 9.518 1.00 98.31 186 LEU A C 1
ATOM 1482 O O . LEU A 1 186 ? 5.960 7.798 8.382 1.00 98.31 186 LEU A O 1
ATOM 1486 N N . LEU A 1 187 ? 6.694 8.689 10.296 1.00 98.44 187 LEU A N 1
ATOM 1487 C CA . LEU A 1 187 ? 6.519 10.071 9.839 1.00 98.44 187 LEU A CA 1
ATOM 1488 C C . LEU A 1 187 ? 7.368 10.381 8.599 1.00 98.44 187 LEU A C 1
ATOM 1490 O O . LEU A 1 187 ? 6.889 11.016 7.664 1.00 98.44 187 LEU A O 1
ATOM 1494 N N . SER A 1 188 ? 8.594 9.868 8.538 1.00 97.00 188 SER A N 1
ATOM 1495 C CA . SER A 1 188 ? 9.442 10.080 7.363 1.00 97.00 188 SER A CA 1
ATOM 1496 C C . SER A 1 188 ? 8.939 9.372 6.093 1.00 97.00 188 SER A C 1
ATOM 1498 O O . SER A 1 188 ? 9.474 9.638 5.025 1.00 97.00 188 SER A O 1
ATOM 1500 N N . HIS A 1 189 ? 7.921 8.495 6.149 1.00 97.25 189 HIS A N 1
ATOM 1501 C CA . HIS A 1 189 ? 7.280 7.911 4.950 1.00 97.25 189 HIS A CA 1
ATOM 1502 C C . HIS A 1 189 ? 6.384 8.901 4.186 1.00 97.25 189 HIS A C 1
ATOM 1504 O O . HIS A 1 189 ? 5.870 8.569 3.116 1.00 97.25 189 HIS A O 1
ATOM 1510 N N . PHE A 1 190 ? 6.195 10.108 4.721 1.00 97.81 190 PHE A N 1
ATOM 1511 C CA . PHE A 1 190 ? 5.536 11.219 4.033 1.00 97.81 190 PHE A CA 1
ATOM 1512 C C . PHE A 1 190 ? 6.529 12.155 3.330 1.00 97.81 190 PHE A C 1
ATOM 1514 O O . PHE A 1 190 ? 6.110 13.056 2.605 1.00 97.81 190 PHE A O 1
ATOM 1521 N N . ASP A 1 191 ? 7.830 11.936 3.526 1.00 95.94 191 ASP A N 1
ATOM 1522 C CA . ASP A 1 191 ? 8.906 12.765 2.998 1.00 95.94 191 ASP A CA 1
ATOM 1523 C C . ASP A 1 191 ? 9.767 11.991 2.004 1.00 95.94 191 ASP A C 1
ATOM 1525 O O . ASP A 1 191 ? 9.912 10.770 2.078 1.00 95.94 191 ASP A O 1
ATOM 1529 N N . LEU A 1 192 ? 10.363 12.727 1.068 1.00 94.81 192 LEU A N 1
ATOM 1530 C CA . LEU A 1 192 ? 11.424 12.192 0.228 1.00 94.81 192 LEU A CA 1
ATOM 1531 C C . LEU A 1 192 ? 12.779 12.382 0.912 1.00 94.81 192 LEU A C 1
ATOM 1533 O O . LEU A 1 192 ? 12.983 13.400 1.578 1.00 94.81 192 LEU A O 1
ATOM 1537 N N . PRO A 1 193 ? 13.729 11.453 0.707 1.00 93.88 193 PRO A N 1
ATOM 1538 C CA . PRO A 1 193 ? 15.109 11.662 1.111 1.00 93.88 193 PRO A CA 1
ATOM 1539 C C . PRO A 1 193 ? 15.636 12.990 0.562 1.00 93.88 193 PRO A C 1
ATOM 1541 O O . PRO A 1 193 ? 15.449 13.303 -0.617 1.00 93.88 193 PRO A O 1
ATOM 1544 N N . THR A 1 194 ? 16.305 13.769 1.412 1.00 94.25 194 THR A N 1
ATOM 1545 C CA . THR A 1 194 ? 16.866 15.069 1.030 1.00 94.25 194 THR A CA 1
ATOM 1546 C C . THR A 1 194 ? 17.749 14.931 -0.207 1.00 94.25 194 THR A C 1
ATOM 1548 O O . THR A 1 194 ? 18.685 14.137 -0.221 1.00 94.25 194 THR A O 1
ATOM 1551 N N . GLY A 1 195 ? 17.454 15.714 -1.246 1.00 94.44 195 GLY A N 1
ATOM 1552 C CA . GLY A 1 195 ? 18.205 15.710 -2.504 1.00 94.44 195 GLY A CA 1
ATOM 1553 C C . GLY A 1 195 ? 17.790 14.633 -3.512 1.00 94.44 195 GLY A C 1
ATOM 1554 O O . GLY A 1 195 ? 18.286 14.658 -4.636 1.00 94.44 195 GLY A O 1
ATOM 1555 N N . LEU A 1 196 ? 16.867 13.723 -3.176 1.00 96.44 196 LEU A N 1
ATOM 1556 C CA . LEU A 1 196 ? 16.352 12.756 -4.144 1.00 96.44 196 LEU A CA 1
ATOM 1557 C C . LEU A 1 196 ? 15.503 13.462 -5.208 1.00 96.44 196 LEU A C 1
ATOM 1559 O O . LEU A 1 196 ? 14.427 13.991 -4.928 1.00 96.44 196 LEU A O 1
ATOM 1563 N N . THR A 1 197 ? 15.969 13.418 -6.453 1.00 97.06 197 THR A N 1
ATOM 1564 C CA . THR A 1 197 ? 15.226 13.922 -7.613 1.00 97.06 197 THR A CA 1
ATOM 1565 C C . THR A 1 197 ? 14.448 12.804 -8.307 1.00 97.06 197 THR A C 1
ATOM 1567 O O . THR A 1 197 ? 14.740 11.618 -8.132 1.00 97.06 197 THR A O 1
ATOM 1570 N N . TYR A 1 198 ? 13.478 13.177 -9.149 1.00 97.12 198 TYR A N 1
ATOM 1571 C CA . TYR A 1 198 ? 12.775 12.235 -10.027 1.00 97.12 198 TYR A CA 1
ATOM 1572 C C . TYR A 1 198 ? 13.742 11.402 -10.880 1.00 97.12 198 TYR A C 1
ATOM 1574 O O . TYR A 1 198 ? 13.609 10.179 -10.939 1.00 97.12 198 TYR A O 1
ATOM 1582 N N . GLU A 1 199 ? 14.750 12.037 -11.485 1.00 97.50 199 GLU A N 1
ATOM 1583 C CA . GLU A 1 199 ? 15.680 11.332 -12.371 1.00 97.50 199 GLU A CA 1
ATOM 1584 C C . GLU A 1 199 ? 16.595 10.373 -11.614 1.00 97.50 199 GLU A C 1
ATOM 1586 O O . GLU A 1 199 ? 16.819 9.258 -12.080 1.00 97.50 199 GLU A O 1
ATOM 1591 N N . MET A 1 200 ? 17.048 10.741 -10.412 1.00 97.31 200 MET A N 1
ATOM 1592 C CA . MET A 1 200 ? 17.806 9.827 -9.550 1.00 97.31 200 MET A CA 1
ATOM 1593 C C . MET A 1 200 ? 16.956 8.624 -9.134 1.00 97.31 200 MET A C 1
ATOM 1595 O O . MET A 1 200 ? 17.373 7.482 -9.302 1.00 97.31 200 MET A O 1
ATOM 1599 N N . ALA A 1 201 ? 15.724 8.854 -8.669 1.00 97.31 201 ALA A N 1
ATOM 1600 C CA . ALA A 1 201 ? 14.796 7.783 -8.307 1.00 97.31 201 ALA A CA 1
ATOM 1601 C C . ALA A 1 201 ? 14.524 6.832 -9.489 1.00 97.31 201 ALA A C 1
ATOM 1603 O O . ALA A 1 201 ? 14.502 5.606 -9.332 1.00 97.31 201 ALA A O 1
ATOM 1604 N N . LYS A 1 202 ? 14.365 7.388 -10.695 1.00 97.12 202 LYS A N 1
ATOM 1605 C CA . LYS A 1 202 ? 14.200 6.624 -11.935 1.00 97.12 202 LYS A CA 1
ATOM 1606 C C . LYS A 1 202 ? 15.434 5.801 -12.261 1.00 97.12 202 LYS A C 1
ATOM 1608 O O . LYS A 1 202 ? 15.281 4.608 -12.516 1.00 97.12 202 LYS A O 1
ATOM 1613 N N . GLN A 1 203 ? 16.624 6.395 -12.198 1.00 96.44 203 GLN A N 1
ATOM 1614 C CA . GLN A 1 203 ? 17.900 5.707 -12.409 1.00 96.44 203 GLN A CA 1
ATOM 1615 C C . GLN A 1 203 ? 18.095 4.556 -11.417 1.00 96.44 203 GLN A C 1
ATOM 1617 O O . GLN A 1 203 ? 18.345 3.432 -11.851 1.00 96.44 203 GLN A O 1
ATOM 1622 N N . ASN A 1 204 ? 17.876 4.791 -10.120 1.00 94.75 204 ASN A N 1
ATOM 1623 C CA . ASN A 1 204 ? 17.977 3.763 -9.079 1.00 94.75 204 ASN A CA 1
ATOM 1624 C C . ASN A 1 204 ? 17.057 2.576 -9.379 1.00 94.75 204 ASN A C 1
ATOM 1626 O O . ASN A 1 204 ? 17.459 1.417 -9.290 1.00 94.75 204 ASN A O 1
ATOM 1630 N N . ARG A 1 205 ? 15.809 2.855 -9.778 1.00 95.19 205 ARG A N 1
ATOM 1631 C CA . ARG A 1 205 ? 14.848 1.803 -10.105 1.00 95.19 205 ARG A CA 1
ATOM 1632 C C . ARG A 1 205 ? 15.255 1.020 -11.351 1.00 95.19 205 ARG A C 1
ATOM 1634 O O . ARG A 1 205 ? 15.286 -0.207 -11.289 1.00 95.19 205 ARG A O 1
ATOM 1641 N N . VAL A 1 206 ? 15.545 1.689 -12.471 1.00 95.56 206 VAL A N 1
ATOM 1642 C CA . VAL A 1 206 ? 15.886 0.987 -13.725 1.00 95.56 206 VAL A CA 1
ATOM 1643 C C . VAL A 1 206 ? 17.220 0.251 -13.626 1.00 95.56 206 VAL A C 1
ATOM 1645 O O . VAL A 1 206 ? 17.353 -0.818 -14.218 1.00 95.56 206 VAL A O 1
ATOM 1648 N N . GLY A 1 207 ? 18.156 0.749 -12.811 1.00 93.94 207 GLY A N 1
ATOM 1649 C CA . GLY A 1 207 ? 19.400 0.054 -12.478 1.00 93.94 207 GLY A CA 1
ATOM 1650 C C . GLY A 1 207 ? 19.167 -1.315 -11.833 1.00 93.94 207 GLY A C 1
ATOM 1651 O O . GLY A 1 207 ? 19.996 -2.203 -11.986 1.00 93.94 207 GLY A O 1
ATOM 1652 N N . ILE A 1 208 ? 18.011 -1.526 -11.191 1.00 92.38 208 ILE A N 1
ATOM 1653 C CA . ILE A 1 208 ? 17.609 -2.822 -10.634 1.00 92.38 208 ILE A CA 1
ATOM 1654 C C . ILE A 1 208 ? 16.653 -3.583 -11.564 1.00 92.38 208 ILE A C 1
ATOM 1656 O O . ILE A 1 208 ? 16.865 -4.763 -11.837 1.00 92.38 208 ILE A O 1
ATOM 1660 N N . THR A 1 209 ? 15.588 -2.951 -12.067 1.00 92.50 209 THR A N 1
ATOM 1661 C CA . THR A 1 209 ? 14.531 -3.645 -12.834 1.00 92.50 209 THR A CA 1
ATOM 1662 C C . THR A 1 209 ? 14.929 -3.980 -14.271 1.00 92.50 209 THR A C 1
ATOM 1664 O O . THR A 1 209 ? 14.336 -4.883 -14.877 1.00 92.50 209 THR A O 1
ATOM 1667 N N . LEU A 1 210 ? 15.913 -3.260 -14.819 1.00 94.38 210 LEU A N 1
ATOM 1668 C CA . LEU A 1 210 ? 16.426 -3.400 -16.183 1.00 94.38 210 LEU A CA 1
ATOM 1669 C C . LEU A 1 210 ? 17.940 -3.658 -16.233 1.00 94.38 210 LEU A C 1
ATOM 1671 O O . LEU A 1 210 ? 18.519 -3.556 -17.314 1.00 94.38 210 LEU A O 1
ATOM 1675 N N . ALA A 1 211 ? 18.549 -4.059 -15.112 1.00 92.94 211 ALA A N 1
ATOM 1676 C CA . ALA A 1 211 ? 19.955 -4.452 -15.029 1.00 92.94 211 ALA A CA 1
ATOM 1677 C C . ALA A 1 211 ? 20.370 -5.342 -16.227 1.00 92.94 211 ALA A C 1
ATOM 1679 O O . ALA A 1 211 ? 19.698 -6.358 -16.487 1.00 92.94 211 ALA A O 1
ATOM 1680 N N . PRO A 1 212 ? 21.424 -4.981 -16.986 1.00 91.81 212 PRO A N 1
ATOM 1681 C CA . PRO A 1 212 ? 21.903 -5.773 -18.119 1.00 91.81 212 PRO A CA 1
ATOM 1682 C C . PRO A 1 212 ? 22.233 -7.221 -17.740 1.00 91.81 212 PRO A C 1
ATOM 1684 O O . PRO A 1 212 ? 21.889 -8.145 -18.473 1.00 91.81 212 PRO A O 1
ATOM 1687 N N . GLU A 1 213 ? 22.782 -7.438 -16.546 1.00 89.12 213 GLU A N 1
ATOM 1688 C CA . GLU A 1 213 ? 23.146 -8.739 -15.973 1.00 89.12 213 GLU A CA 1
ATOM 1689 C C . GLU A 1 213 ? 21.931 -9.663 -15.787 1.00 89.12 213 GLU A C 1
ATOM 1691 O O . GLU A 1 213 ? 22.057 -10.887 -15.712 1.00 89.12 213 GLU A O 1
ATOM 1696 N N . ARG A 1 214 ? 20.726 -9.083 -15.722 1.00 89.25 214 ARG A N 1
ATOM 1697 C CA . ARG A 1 214 ? 19.456 -9.787 -15.499 1.00 89.25 214 ARG A CA 1
ATOM 1698 C C . ARG A 1 214 ? 18.622 -9.938 -16.766 1.00 89.25 214 ARG A C 1
ATOM 1700 O O . ARG A 1 214 ? 17.460 -10.344 -16.680 1.00 89.25 214 ARG A O 1
ATOM 1707 N N . VAL A 1 215 ? 19.194 -9.650 -17.939 1.00 92.56 215 VAL A N 1
ATOM 1708 C CA . VAL A 1 215 ? 18.500 -9.760 -19.232 1.00 92.56 215 VAL A CA 1
ATOM 1709 C C . VAL A 1 215 ? 17.874 -11.139 -19.440 1.00 92.56 215 VAL A C 1
ATOM 1711 O O . VAL A 1 215 ? 16.682 -11.205 -19.727 1.00 92.56 215 VAL A O 1
ATOM 1714 N N . ASP A 1 216 ? 18.604 -12.227 -19.181 1.00 91.88 216 ASP A N 1
ATOM 1715 C CA . ASP A 1 216 ? 18.096 -13.585 -19.418 1.00 91.88 216 ASP A CA 1
ATOM 1716 C C . ASP A 1 216 ? 16.957 -13.962 -18.471 1.00 91.88 216 ASP A C 1
ATOM 1718 O O . ASP A 1 216 ? 15.988 -14.605 -18.867 1.00 91.88 216 ASP A O 1
ATOM 1722 N N . PHE A 1 217 ? 17.030 -13.530 -17.211 1.00 90.06 217 PHE A N 1
ATOM 1723 C CA . PHE A 1 217 ? 15.961 -13.752 -16.236 1.00 90.06 217 PHE A CA 1
ATOM 1724 C C . PHE A 1 217 ? 14.685 -13.011 -16.642 1.00 90.06 217 PHE A C 1
ATOM 1726 O O . PHE A 1 217 ? 13.588 -13.572 -16.607 1.00 90.06 217 PHE A O 1
ATOM 1733 N N . ARG A 1 218 ? 14.830 -11.756 -17.077 1.00 91.50 218 ARG A N 1
ATOM 1734 C CA . ARG A 1 218 ? 13.721 -10.922 -17.544 1.00 91.50 218 ARG A CA 1
ATOM 1735 C C . ARG A 1 218 ? 13.097 -11.484 -18.823 1.00 91.50 218 ARG A C 1
ATOM 1737 O O . ARG A 1 218 ? 11.881 -11.644 -18.902 1.00 91.50 218 ARG A O 1
ATOM 1744 N N . GLU A 1 219 ? 13.920 -11.830 -19.805 1.00 92.38 219 GLU A N 1
ATOM 1745 C CA . GLU A 1 219 ? 13.469 -12.392 -21.077 1.00 92.38 219 GLU A CA 1
ATOM 1746 C C . GLU A 1 219 ? 12.876 -13.800 -20.921 1.00 92.38 219 GLU A C 1
ATOM 1748 O O . GLU A 1 219 ? 11.945 -14.142 -21.648 1.00 92.38 219 GLU A O 1
ATOM 1753 N N . ARG A 1 220 ? 13.298 -14.584 -19.918 1.00 90.38 220 ARG A N 1
ATOM 1754 C CA . ARG A 1 220 ? 12.628 -15.842 -19.538 1.00 90.38 220 ARG A CA 1
ATOM 1755 C C . ARG A 1 220 ? 11.198 -15.598 -19.073 1.00 90.38 220 ARG A C 1
ATOM 1757 O O . ARG A 1 220 ? 10.297 -16.330 -19.477 1.00 90.38 220 ARG A O 1
ATOM 1764 N N . GLY A 1 221 ? 10.976 -14.553 -18.275 1.00 88.25 221 GLY A N 1
ATOM 1765 C CA . GLY A 1 221 ? 9.630 -14.116 -17.904 1.00 88.25 221 GLY A CA 1
ATOM 1766 C C . GLY A 1 221 ? 8.806 -13.701 -19.125 1.00 88.25 221 GLY A C 1
ATOM 1767 O O . GLY A 1 221 ? 7.654 -14.107 -19.264 1.00 88.25 221 GLY A O 1
ATOM 1768 N N . TYR A 1 222 ? 9.404 -12.951 -20.054 1.00 90.19 222 TYR A N 1
ATOM 1769 C CA . TYR A 1 222 ? 8.740 -12.537 -21.292 1.00 90.19 222 TYR A CA 1
ATOM 1770 C C . TYR A 1 222 ? 8.402 -13.713 -22.209 1.00 90.19 222 TYR A C 1
ATOM 1772 O O . TYR A 1 222 ? 7.337 -13.716 -22.823 1.00 90.19 222 TYR A O 1
ATOM 1780 N N . PHE A 1 223 ? 9.263 -14.725 -22.289 1.00 87.38 223 PHE A N 1
ATOM 1781 C CA . PHE A 1 223 ? 9.046 -15.902 -23.127 1.00 87.38 223 PHE A CA 1
ATOM 1782 C C . PHE A 1 223 ? 7.734 -16.629 -22.794 1.00 87.38 223 PHE A C 1
ATOM 1784 O O . PHE A 1 223 ? 7.041 -17.094 -23.694 1.00 87.38 223 PHE A O 1
ATOM 1791 N N . ALA A 1 224 ? 7.334 -16.641 -21.519 1.00 84.94 224 ALA A N 1
ATOM 1792 C CA . ALA A 1 224 ? 6.074 -17.231 -21.064 1.00 84.94 224 ALA A CA 1
ATOM 1793 C C . ALA A 1 224 ? 4.826 -16.355 -21.328 1.00 84.94 224 ALA A C 1
ATOM 1795 O O . ALA A 1 224 ? 3.709 -16.753 -20.998 1.00 84.94 224 ALA A O 1
ATOM 1796 N N . GLN A 1 225 ? 4.980 -15.155 -21.901 1.00 85.88 225 GLN A N 1
ATOM 1797 C CA . GLN A 1 225 ? 3.908 -14.168 -22.045 1.00 85.88 225 GLN A CA 1
ATOM 1798 C C . GLN A 1 225 ? 3.464 -13.957 -23.500 1.00 85.88 225 GLN A C 1
ATOM 1800 O O . GLN A 1 225 ? 4.257 -13.919 -24.450 1.00 85.88 225 GLN A O 1
ATOM 1805 N N . LYS A 1 226 ? 2.164 -13.679 -23.673 1.00 86.50 226 LYS A N 1
ATOM 1806 C CA . LYS A 1 226 ? 1.604 -13.228 -24.956 1.00 86.50 226 LYS A CA 1
ATOM 1807 C C . LYS A 1 226 ? 2.301 -11.939 -25.428 1.00 86.50 226 LYS A C 1
ATOM 1809 O O . LYS A 1 226 ? 2.663 -11.110 -24.591 1.00 86.50 226 LYS A O 1
ATOM 1814 N N . PRO A 1 227 ? 2.448 -11.710 -26.750 1.00 87.00 227 PRO A N 1
ATOM 1815 C CA . PRO A 1 227 ? 3.186 -10.555 -27.270 1.00 87.00 227 PRO A CA 1
ATOM 1816 C C . PRO A 1 227 ? 2.724 -9.196 -26.735 1.00 87.00 227 PRO A C 1
ATOM 1818 O O . PRO A 1 227 ? 3.540 -8.318 -26.485 1.00 87.00 227 PRO A O 1
ATOM 1821 N N . SER A 1 228 ? 1.423 -9.017 -26.538 1.00 86.50 228 SER A N 1
ATOM 1822 C CA . SER A 1 228 ? 0.854 -7.796 -25.970 1.00 86.50 228 SER A CA 1
ATOM 1823 C C . SER A 1 228 ? 1.166 -7.631 -24.483 1.00 86.50 228 SER A C 1
ATOM 1825 O O . SER A 1 228 ? 1.546 -6.544 -24.066 1.00 86.50 228 SER A O 1
ATOM 1827 N N . SER A 1 229 ? 1.065 -8.704 -23.693 1.00 86.19 229 SER A N 1
ATOM 1828 C CA . SER A 1 229 ? 1.371 -8.686 -22.257 1.00 86.19 229 SER A CA 1
ATOM 1829 C C . SER A 1 229 ? 2.834 -8.328 -22.003 1.00 86.19 229 SER A C 1
ATOM 1831 O O . SER A 1 229 ? 3.118 -7.561 -21.088 1.00 86.19 229 SER A O 1
ATOM 1833 N N . ARG A 1 230 ? 3.742 -8.791 -22.874 1.00 89.31 230 ARG A N 1
ATOM 1834 C CA . ARG A 1 230 ? 5.161 -8.418 -22.826 1.00 89.31 230 ARG A CA 1
ATOM 1835 C C . ARG A 1 230 ? 5.383 -6.920 -22.957 1.00 89.31 230 ARG A C 1
ATOM 1837 O O . ARG A 1 230 ? 6.126 -6.357 -22.168 1.00 89.31 230 ARG A O 1
ATOM 1844 N N . ILE A 1 231 ? 4.724 -6.274 -23.920 1.00 90.69 231 ILE A N 1
ATOM 1845 C CA . ILE A 1 231 ? 4.852 -4.824 -24.143 1.00 90.69 231 ILE A CA 1
ATOM 1846 C C . ILE A 1 231 ? 4.419 -4.052 -22.894 1.00 90.69 231 ILE A C 1
ATOM 1848 O O . ILE A 1 231 ? 5.075 -3.093 -22.494 1.00 90.69 231 ILE A O 1
ATOM 1852 N N . VAL A 1 232 ? 3.330 -4.486 -22.257 1.00 91.31 232 VAL A N 1
ATOM 1853 C CA . VAL A 1 232 ? 2.849 -3.859 -21.023 1.00 91.31 232 VAL A CA 1
ATOM 1854 C C . VAL A 1 232 ? 3.826 -4.090 -19.867 1.00 91.31 232 VAL A C 1
ATOM 1856 O O . VAL A 1 232 ? 4.163 -3.136 -19.169 1.00 91.31 232 VAL A O 1
ATOM 1859 N N . ASN A 1 233 ? 4.353 -5.309 -19.710 1.00 91.25 233 ASN A N 1
ATOM 1860 C CA . ASN A 1 233 ? 5.335 -5.620 -18.668 1.00 91.25 233 ASN A CA 1
ATOM 1861 C C . ASN A 1 233 ? 6.644 -4.832 -18.851 1.00 91.25 233 ASN A C 1
ATOM 1863 O O . ASN A 1 233 ? 7.145 -4.249 -17.893 1.00 91.25 233 ASN A O 1
ATOM 1867 N N . MET A 1 234 ? 7.155 -4.748 -20.085 1.00 93.31 234 MET A N 1
ATOM 1868 C CA . MET A 1 234 ? 8.324 -3.930 -20.429 1.00 93.31 234 MET A CA 1
ATOM 1869 C C . MET A 1 234 ? 8.113 -2.475 -20.016 1.00 93.31 234 MET A C 1
ATOM 1871 O O . MET A 1 234 ? 8.929 -1.921 -19.285 1.00 93.31 234 MET A O 1
ATOM 1875 N N . ARG A 1 235 ? 6.966 -1.893 -20.382 1.00 94.38 235 ARG A N 1
ATOM 1876 C CA . ARG A 1 235 ? 6.642 -0.516 -20.018 1.00 94.38 235 ARG A CA 1
ATOM 1877 C C . ARG A 1 235 ? 6.556 -0.314 -18.505 1.00 94.38 235 ARG A C 1
ATOM 1879 O O . ARG A 1 235 ? 7.093 0.659 -17.989 1.00 94.38 235 ARG A O 1
ATOM 1886 N N . PHE A 1 236 ? 5.933 -1.236 -17.769 1.00 95.25 236 PHE A N 1
ATOM 1887 C CA . PHE A 1 236 ? 5.913 -1.171 -16.303 1.00 95.25 236 PHE A CA 1
ATOM 1888 C C . PHE A 1 236 ? 7.326 -1.273 -15.702 1.00 95.25 236 PHE A C 1
ATOM 1890 O O . PHE A 1 236 ? 7.644 -0.606 -14.716 1.00 95.25 236 PHE A O 1
ATOM 1897 N N . ARG A 1 237 ? 8.219 -2.070 -16.292 1.00 94.25 237 ARG A N 1
ATOM 1898 C CA . ARG A 1 237 ? 9.618 -2.165 -15.850 1.00 94.25 237 ARG A CA 1
ATOM 1899 C C . ARG A 1 237 ? 10.441 -0.926 -16.171 1.00 94.25 237 ARG A C 1
ATOM 1901 O O . ARG A 1 237 ? 11.344 -0.634 -15.393 1.00 94.25 237 ARG A O 1
ATOM 1908 N N . GLU A 1 238 ? 10.118 -0.196 -17.229 1.00 94.25 238 GLU A N 1
ATOM 1909 C CA . GLU A 1 238 ? 10.775 1.062 -17.609 1.00 94.25 238 GLU A CA 1
ATOM 1910 C C . GLU A 1 238 ? 10.257 2.255 -16.799 1.00 94.25 238 GLU A C 1
ATOM 1912 O O . GLU A 1 238 ? 11.040 3.040 -16.272 1.00 94.25 238 GLU A O 1
ATOM 1917 N N . GLU A 1 239 ? 8.937 2.379 -16.668 1.00 95.25 239 GLU A N 1
ATOM 1918 C CA . GLU A 1 239 ? 8.293 3.564 -16.095 1.00 95.25 239 GLU A CA 1
ATOM 1919 C C . GLU A 1 239 ? 7.925 3.389 -14.617 1.00 95.25 239 GLU A C 1
ATOM 1921 O O . GLU A 1 239 ? 7.876 4.358 -13.871 1.00 95.25 239 GLU A O 1
ATOM 1926 N N . GLY A 1 240 ? 7.650 2.162 -14.167 1.00 96.44 240 GLY A N 1
ATOM 1927 C CA . GLY A 1 240 ? 7.287 1.876 -12.777 1.00 96.44 240 GLY A CA 1
ATOM 1928 C C . GLY A 1 240 ? 5.919 2.380 -12.337 1.00 96.44 240 GLY A C 1
ATOM 1929 O O . GLY A 1 240 ? 5.701 2.521 -11.140 1.00 96.44 240 GLY A O 1
ATOM 1930 N N . ILE A 1 241 ? 4.997 2.649 -13.260 1.00 97.81 241 ILE A N 1
ATOM 1931 C CA . ILE A 1 241 ? 3.666 3.187 -12.951 1.00 97.81 241 ILE A CA 1
ATOM 1932 C C . ILE A 1 241 ? 2.604 2.130 -13.271 1.00 97.81 241 ILE A C 1
ATOM 1934 O O . ILE A 1 241 ? 2.474 1.709 -14.424 1.00 97.81 241 ILE A O 1
ATOM 1938 N N . LEU A 1 242 ? 1.811 1.723 -12.271 1.00 97.00 242 LEU A N 1
ATOM 1939 C CA . LEU A 1 242 ? 0.667 0.834 -12.483 1.00 97.00 242 LEU A CA 1
ATOM 1940 C C . LEU A 1 242 ? -0.514 1.639 -13.040 1.00 97.00 242 LEU A C 1
ATOM 1942 O O . LEU A 1 242 ? -1.239 2.296 -12.296 1.00 97.00 242 LEU A O 1
ATOM 1946 N N . LEU A 1 243 ? -0.690 1.608 -14.361 1.00 95.31 243 LEU A N 1
ATOM 1947 C CA . LEU A 1 243 ? -1.711 2.388 -15.057 1.00 95.31 243 LEU A CA 1
ATOM 1948 C C . LEU A 1 243 ? -2.068 1.737 -16.403 1.00 95.31 243 LEU A C 1
ATOM 1950 O O . LEU A 1 243 ? -1.171 1.192 -17.057 1.00 95.31 243 LEU A O 1
ATOM 1954 N N . PRO A 1 244 ? -3.322 1.848 -16.888 1.00 93.94 244 PRO A N 1
ATOM 1955 C CA . PRO A 1 244 ? -3.680 1.369 -18.216 1.00 93.94 244 PRO A CA 1
ATOM 1956 C C . PRO A 1 244 ? -2.759 1.923 -19.309 1.00 93.94 244 PRO A C 1
ATOM 1958 O O . PRO A 1 244 ? -2.334 3.084 -19.287 1.00 93.94 244 PRO A O 1
ATOM 1961 N N . PHE A 1 245 ? -2.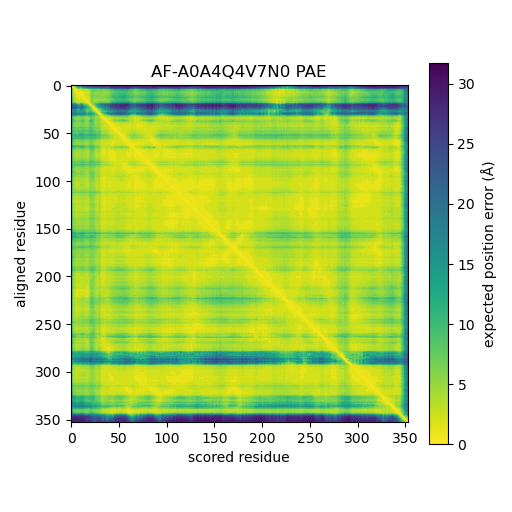448 1.090 -20.294 1.00 91.62 245 PHE A N 1
ATOM 1962 C CA . PHE A 1 245 ? -1.450 1.366 -21.320 1.00 91.62 245 PHE A CA 1
ATOM 1963 C C . PHE A 1 245 ? -1.749 2.660 -22.092 1.00 91.62 245 PHE A C 1
ATOM 1965 O O . PHE A 1 245 ? -0.855 3.470 -22.314 1.00 91.62 245 PHE A O 1
ATOM 1972 N N . GLY A 1 246 ? -3.014 2.914 -22.435 1.00 90.94 246 GLY A N 1
ATOM 1973 C CA . GLY A 1 246 ? -3.420 4.115 -23.178 1.00 90.94 246 GLY A CA 1
ATOM 1974 C C . GLY A 1 246 ? -3.501 5.413 -22.360 1.00 90.94 246 GLY A C 1
ATOM 1975 O O . GLY A 1 246 ? -3.791 6.460 -22.928 1.00 90.94 246 GLY A O 1
ATOM 1976 N N . ARG A 1 247 ? -3.296 5.381 -21.036 1.00 92.75 247 ARG A N 1
ATOM 1977 C CA . ARG A 1 247 ? -3.422 6.579 -20.187 1.00 92.75 247 ARG A CA 1
ATOM 1978 C C . ARG A 1 247 ? -2.179 7.474 -20.241 1.00 92.75 247 ARG A C 1
ATOM 1980 O O . ARG A 1 247 ? -1.050 7.013 -20.402 1.00 92.75 247 ARG A O 1
ATOM 1987 N N . ARG A 1 248 ? -2.408 8.772 -20.047 1.00 94.75 248 ARG A N 1
ATOM 1988 C CA . ARG A 1 248 ? -1.362 9.785 -19.877 1.00 94.75 248 ARG A CA 1
ATOM 1989 C C . ARG A 1 248 ? -0.593 9.579 -18.570 1.00 94.75 248 ARG A C 1
ATOM 1991 O O . ARG A 1 248 ? -1.175 9.148 -17.579 1.00 94.75 248 ARG A O 1
ATOM 1998 N N . ARG A 1 249 ? 0.709 9.866 -18.600 1.00 95.75 249 ARG A N 1
ATOM 1999 C CA . ARG A 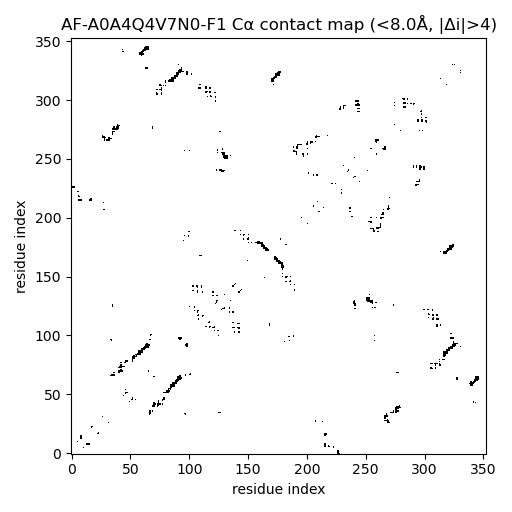1 249 ? 1.660 9.621 -17.497 1.00 95.75 249 ARG A CA 1
ATOM 2000 C C . ARG A 1 249 ? 2.508 10.841 -17.142 1.00 95.75 249 ARG A C 1
ATOM 2002 O O . ARG A 1 249 ? 3.285 10.785 -16.204 1.00 95.75 249 ARG A O 1
ATOM 2009 N N . ASP A 1 250 ? 2.331 11.941 -17.863 1.00 96.44 250 ASP A N 1
ATOM 2010 C CA . ASP A 1 250 ? 3.081 13.189 -17.699 1.00 96.44 250 ASP A CA 1
ATOM 2011 C C . ASP A 1 250 ? 2.952 13.810 -16.302 1.00 96.44 250 ASP A C 1
ATOM 2013 O O . ASP A 1 250 ? 3.849 14.522 -15.875 1.00 96.44 250 ASP A O 1
ATOM 2017 N N . ALA A 1 251 ? 1.884 13.496 -15.566 1.00 97.31 251 ALA A N 1
ATOM 2018 C CA . ALA A 1 251 ? 1.703 13.952 -14.190 1.00 97.31 251 ALA A CA 1
ATOM 2019 C C . ALA A 1 251 ? 2.442 13.099 -13.136 1.00 97.31 251 ALA A C 1
ATOM 2021 O O . ALA A 1 251 ? 2.506 13.500 -11.978 1.00 97.31 251 ALA A O 1
ATOM 2022 N N . PHE A 1 252 ? 2.969 11.919 -13.489 1.00 98.25 252 PHE A N 1
ATOM 2023 C CA . PHE A 1 252 ? 3.614 10.986 -12.552 1.00 98.25 252 PHE A CA 1
ATOM 2024 C C . PHE A 1 252 ? 5.108 11.290 -12.411 1.00 98.25 252 PHE A C 1
ATOM 2026 O O . PHE A 1 252 ? 5.962 10.513 -12.833 1.00 98.25 252 PHE A O 1
ATOM 2033 N N . ILE A 1 253 ? 5.409 12.452 -11.836 1.00 97.50 253 ILE A N 1
ATOM 2034 C CA . ILE A 1 253 ? 6.773 12.996 -11.741 1.00 97.50 253 ILE A CA 1
ATOM 2035 C C . ILE A 1 253 ? 7.313 13.037 -10.309 1.00 97.50 253 ILE A C 1
ATOM 2037 O O . ILE A 1 253 ? 8.466 13.402 -10.098 1.00 97.50 253 ILE A O 1
ATOM 2041 N N . HIS A 1 254 ? 6.512 12.656 -9.314 1.00 98.25 254 HIS A N 1
ATOM 2042 C CA . HIS A 1 254 ? 6.945 12.643 -7.919 1.00 98.25 254 HIS A CA 1
ATOM 2043 C C . HIS A 1 254 ? 7.344 11.221 -7.525 1.00 98.25 254 HIS A C 1
ATOM 2045 O O . HIS A 1 254 ? 6.515 10.318 -7.659 1.00 98.25 254 HIS A O 1
ATOM 2051 N N . PRO A 1 255 ? 8.574 10.974 -7.041 1.00 98.44 255 PRO A N 1
ATOM 2052 C CA . PRO A 1 255 ? 8.905 9.696 -6.422 1.00 98.44 255 PRO A CA 1
ATOM 2053 C C . PRO A 1 255 ? 7.924 9.381 -5.289 1.00 98.44 255 PRO A C 1
ATOM 2055 O O . PRO A 1 255 ? 7.510 10.265 -4.543 1.00 98.44 255 PRO A O 1
ATOM 2058 N N . ASN A 1 256 ? 7.526 8.120 -5.168 1.00 98.44 256 ASN A N 1
ATOM 2059 C CA . ASN A 1 256 ? 6.645 7.660 -4.107 1.00 98.44 256 ASN A CA 1
ATOM 2060 C C . ASN A 1 256 ? 7.417 7.608 -2.770 1.00 98.44 256 ASN A C 1
ATOM 2062 O O . ASN A 1 256 ? 8.283 6.737 -2.625 1.00 98.44 256 ASN A O 1
ATOM 2066 N N . PRO A 1 257 ? 7.101 8.466 -1.779 1.00 97.19 257 PRO A N 1
ATOM 2067 C CA . PRO A 1 257 ? 7.853 8.540 -0.518 1.00 97.19 257 PRO A CA 1
ATOM 2068 C C . PRO A 1 257 ? 7.691 7.290 0.357 1.00 97.19 257 PRO A C 1
ATOM 2070 O O . PRO A 1 257 ? 8.526 6.989 1.207 1.00 97.19 257 PRO A O 1
ATOM 2073 N N . THR A 1 258 ? 6.652 6.494 0.094 1.00 96.19 258 THR A N 1
ATOM 2074 C CA . THR A 1 258 ? 6.419 5.223 0.786 1.00 96.19 258 THR A CA 1
ATOM 2075 C C . THR A 1 258 ? 7.234 4.062 0.200 1.00 96.19 258 THR A C 1
ATOM 2077 O O . THR A 1 258 ? 7.202 2.962 0.743 1.00 96.19 258 THR A O 1
ATOM 2080 N N . ILE A 1 259 ? 7.947 4.278 -0.915 1.00 95.94 259 ILE A N 1
ATOM 2081 C CA . ILE A 1 259 ? 8.837 3.293 -1.552 1.00 95.94 259 ILE A CA 1
ATOM 2082 C C . ILE A 1 259 ? 10.283 3.799 -1.538 1.00 95.94 259 ILE A C 1
ATOM 2084 O O . ILE A 1 259 ? 11.185 3.076 -1.124 1.00 95.94 259 ILE A O 1
ATOM 2088 N N . PHE A 1 260 ? 10.533 5.033 -1.972 1.00 95.31 260 PHE A N 1
ATOM 2089 C CA . PHE A 1 260 ? 11.883 5.590 -2.026 1.00 95.31 260 PHE A CA 1
ATOM 2090 C C . PHE A 1 260 ? 12.328 6.097 -0.651 1.00 95.31 260 PHE A C 1
ATOM 2092 O O . PHE A 1 260 ? 12.101 7.251 -0.299 1.00 95.31 260 PHE A O 1
ATOM 2099 N N . ARG A 1 261 ? 12.957 5.209 0.128 1.00 91.19 261 ARG A N 1
ATOM 2100 C CA . ARG A 1 261 ? 13.409 5.478 1.505 1.00 91.19 261 ARG A CA 1
ATOM 2101 C C . ARG A 1 261 ? 14.852 5.975 1.604 1.00 91.19 261 ARG A C 1
ATOM 2103 O O . ARG A 1 261 ? 15.190 6.638 2.578 1.00 91.19 261 ARG A O 1
ATOM 2110 N N . THR A 1 262 ? 15.694 5.683 0.613 1.00 90.00 262 THR A N 1
ATOM 2111 C CA . THR A 1 262 ? 17.071 6.201 0.529 1.00 90.00 262 THR A CA 1
ATOM 2112 C C . THR A 1 262 ? 17.294 6.913 -0.799 1.00 90.00 262 THR A C 1
ATOM 2114 O O . THR A 1 262 ? 16.522 6.753 -1.747 1.00 90.00 262 THR A O 1
ATOM 2117 N N . ILE A 1 263 ? 18.344 7.731 -0.856 1.00 91.56 263 ILE A N 1
ATOM 2118 C CA . ILE A 1 263 ? 18.671 8.547 -2.030 1.00 91.56 263 ILE A CA 1
ATOM 2119 C C . ILE A 1 263 ? 19.198 7.719 -3.219 1.00 91.56 263 ILE A C 1
ATOM 2121 O O . ILE A 1 263 ? 19.102 8.141 -4.368 1.00 91.56 263 ILE A O 1
ATOM 2125 N N . ASP A 1 264 ? 19.736 6.534 -2.954 1.00 90.06 264 ASP A N 1
ATOM 2126 C CA . ASP A 1 264 ? 20.587 5.751 -3.855 1.00 90.06 264 ASP A CA 1
ATOM 2127 C C . ASP A 1 264 ? 20.090 4.317 -4.096 1.00 90.06 264 ASP A C 1
ATOM 2129 O O . ASP A 1 264 ? 20.747 3.547 -4.794 1.00 90.06 264 ASP A O 1
ATOM 2133 N N . SER A 1 265 ? 18.934 3.933 -3.542 1.00 89.31 265 SER A N 1
ATOM 2134 C CA . SER A 1 265 ? 18.444 2.557 -3.642 1.00 89.31 265 SER A CA 1
ATOM 2135 C C . SER A 1 265 ? 17.004 2.443 -4.134 1.00 89.31 265 SER A C 1
ATOM 2137 O O . SER A 1 265 ? 16.158 3.322 -3.957 1.00 89.31 265 SER A O 1
ATOM 2139 N N . TRP A 1 266 ? 16.727 1.303 -4.766 1.00 93.25 266 TRP A N 1
ATOM 2140 C CA . TRP A 1 266 ? 15.383 0.807 -5.027 1.00 93.25 266 TRP A CA 1
ATOM 2141 C C . TRP A 1 266 ? 15.127 -0.382 -4.097 1.00 93.25 266 TRP A C 1
ATOM 2143 O O . TRP A 1 266 ? 15.914 -1.327 -4.116 1.00 93.25 266 TRP A O 1
ATOM 2153 N N . PRO A 1 267 ? 14.057 -0.389 -3.283 1.00 92.12 267 PRO A N 1
ATOM 2154 C CA . PRO A 1 267 ? 13.915 -1.379 -2.214 1.00 92.12 267 PRO A CA 1
ATOM 2155 C C . PRO A 1 267 ? 13.365 -2.724 -2.691 1.00 92.12 267 PRO A C 1
ATOM 2157 O O . PRO A 1 267 ? 13.476 -3.706 -1.973 1.00 92.12 267 PRO A O 1
ATOM 2160 N N . LEU A 1 268 ? 12.719 -2.791 -3.855 1.00 92.06 268 LEU A N 1
ATOM 2161 C CA . LEU A 1 268 ? 12.042 -4.000 -4.328 1.00 92.06 268 LEU A CA 1
ATOM 2162 C C . LEU A 1 268 ? 12.980 -4.875 -5.170 1.00 92.06 268 LEU A C 1
ATOM 2164 O O . LEU A 1 268 ? 14.010 -4.430 -5.682 1.00 92.06 268 LEU A O 1
ATOM 2168 N N . LYS A 1 269 ? 12.602 -6.145 -5.337 1.00 90.06 269 LYS A N 1
ATOM 2169 C CA . LYS A 1 269 ? 13.327 -7.088 -6.199 1.00 90.06 269 LYS A CA 1
ATOM 2170 C C . LYS A 1 269 ? 13.230 -6.690 -7.674 1.00 90.06 269 LYS A C 1
ATOM 2172 O O . LYS A 1 269 ? 12.231 -6.124 -8.113 1.00 90.06 269 LYS A O 1
ATOM 2177 N N . ASP A 1 270 ? 14.238 -7.087 -8.445 1.00 89.00 270 ASP A N 1
ATOM 2178 C CA . ASP A 1 270 ? 14.339 -6.894 -9.899 1.00 89.00 270 ASP A CA 1
ATOM 2179 C C . ASP A 1 270 ? 13.124 -7.418 -10.674 1.00 89.00 270 ASP A C 1
ATOM 2181 O O . ASP A 1 270 ? 12.721 -6.838 -11.681 1.00 89.00 270 ASP A O 1
ATOM 2185 N N . HIS A 1 271 ? 12.516 -8.505 -10.203 1.00 87.56 271 HIS A N 1
ATOM 2186 C CA . HIS A 1 271 ? 11.381 -9.151 -10.852 1.00 87.56 271 HIS A CA 1
ATOM 2187 C C . HIS A 1 271 ? 10.021 -8.855 -10.214 1.00 87.56 271 HIS A C 1
ATOM 2189 O O . HIS A 1 271 ? 9.042 -9.399 -10.711 1.00 87.56 271 HIS A O 1
ATOM 2195 N N . ALA A 1 272 ? 9.949 -8.026 -9.168 1.00 90.94 272 ALA A N 1
ATOM 2196 C CA . ALA A 1 272 ? 8.696 -7.756 -8.469 1.00 90.94 272 ALA A CA 1
ATOM 2197 C C . ALA A 1 272 ? 7.621 -7.219 -9.435 1.00 90.94 272 ALA A C 1
ATOM 2199 O O . ALA A 1 272 ? 7.885 -6.287 -10.201 1.00 90.94 272 ALA A O 1
ATOM 2200 N N . ASP A 1 273 ? 6.418 -7.791 -9.384 1.00 92.50 273 ASP A N 1
ATOM 2201 C CA . ASP A 1 273 ? 5.273 -7.380 -10.198 1.00 92.50 273 ASP A CA 1
ATOM 2202 C C . ASP A 1 273 ? 4.013 -7.318 -9.315 1.00 92.50 273 ASP A C 1
ATOM 2204 O O . ASP A 1 273 ? 3.727 -8.280 -8.598 1.00 92.50 273 ASP A O 1
ATOM 2208 N N . PRO A 1 274 ? 3.228 -6.223 -9.345 1.00 94.31 274 PRO A N 1
ATOM 2209 C CA . PRO A 1 274 ? 1.958 -6.142 -8.625 1.00 94.31 274 PRO A CA 1
ATOM 2210 C C . PRO A 1 274 ? 1.001 -7.306 -8.916 1.00 94.31 274 PRO A C 1
ATOM 2212 O O . PRO A 1 274 ? 0.192 -7.647 -8.058 1.00 94.31 274 PRO A O 1
ATOM 2215 N N . LEU A 1 275 ? 1.087 -7.928 -10.100 1.00 92.06 275 LEU A N 1
ATOM 2216 C CA . LEU A 1 275 ? 0.262 -9.082 -10.471 1.00 92.06 275 LEU A CA 1
ATOM 2217 C C . LEU A 1 275 ? 0.458 -10.294 -9.543 1.00 92.06 275 LEU A C 1
ATOM 2219 O O . LEU A 1 275 ? -0.489 -11.056 -9.363 1.00 92.06 275 LEU A O 1
ATOM 2223 N N . ASP A 1 276 ? 1.632 -10.453 -8.925 1.00 91.06 276 ASP A N 1
ATOM 2224 C CA . ASP A 1 276 ? 1.951 -11.606 -8.067 1.00 91.06 276 ASP A CA 1
ATOM 2225 C C . ASP A 1 276 ? 1.112 -11.637 -6.774 1.00 91.06 276 ASP A C 1
ATOM 2227 O O . ASP A 1 276 ? 0.944 -12.687 -6.148 1.00 91.06 276 ASP A O 1
ATOM 2231 N N . GLY A 1 277 ? 0.569 -10.484 -6.370 1.00 92.44 277 GLY A N 1
ATOM 2232 C CA . GLY A 1 277 ? -0.244 -10.328 -5.165 1.00 92.44 277 GLY A CA 1
ATOM 2233 C C . GLY A 1 277 ? -1.732 -10.620 -5.357 1.00 92.44 277 GLY A C 1
ATOM 2234 O O . GLY A 1 277 ? -2.480 -10.595 -4.379 1.00 92.44 277 GLY A O 1
ATOM 2235 N N . TRP A 1 278 ? -2.200 -10.889 -6.580 1.00 93.88 278 TRP A N 1
ATOM 2236 C CA . TRP A 1 278 ? -3.635 -10.942 -6.882 1.00 93.88 278 TRP A CA 1
ATOM 2237 C C . TRP A 1 278 ? -4.034 -12.189 -7.678 1.00 93.88 278 TRP A C 1
ATOM 2239 O O . TRP A 1 278 ? -3.237 -12.706 -8.463 1.00 93.88 278 TRP A O 1
ATOM 2249 N N . PRO A 1 279 ? -5.269 -12.702 -7.500 1.00 86.94 279 PRO A N 1
ATOM 2250 C CA . PRO A 1 279 ? -5.760 -13.831 -8.284 1.00 86.94 279 PRO A CA 1
ATOM 2251 C C . PRO A 1 279 ? -5.682 -13.530 -9.777 1.00 86.94 279 PRO A C 1
ATOM 2253 O O . PRO A 1 279 ? -6.209 -12.523 -10.228 1.00 86.94 279 PRO A O 1
ATOM 2256 N N . ILE A 1 280 ? -5.072 -14.417 -10.566 1.00 75.00 280 ILE A N 1
ATOM 2257 C CA . ILE A 1 280 ? -4.872 -14.186 -12.008 1.00 75.00 280 ILE A CA 1
ATOM 2258 C C . ILE A 1 280 ? -6.214 -13.995 -12.733 1.00 75.00 280 ILE A C 1
ATOM 2260 O O . ILE A 1 280 ? -6.308 -13.193 -13.657 1.00 75.00 280 ILE A O 1
ATOM 2264 N N . TYR A 1 281 ? -7.260 -14.715 -12.325 1.00 74.44 281 TYR A N 1
ATOM 2265 C CA . TYR A 1 281 ? -8.535 -14.741 -13.042 1.00 74.44 281 TYR A CA 1
ATOM 2266 C C . TYR A 1 281 ? -9.391 -13.486 -12.832 1.00 74.44 281 TYR A C 1
ATOM 2268 O O . TYR A 1 281 ? -10.073 -13.061 -13.764 1.00 74.44 281 TYR A O 1
ATOM 2276 N N . GLU A 1 282 ? -9.348 -12.863 -11.653 1.00 75.81 282 GLU A N 1
ATOM 2277 C CA . GLU A 1 282 ? -10.251 -11.749 -11.332 1.00 75.81 282 GLU A CA 1
ATOM 2278 C C . GLU A 1 282 ? -9.968 -10.492 -12.170 1.00 75.81 282 GLU A C 1
ATOM 2280 O O . GLU A 1 282 ? -10.894 -10.000 -12.823 1.00 75.81 282 GLU A O 1
ATOM 2285 N N . PRO A 1 283 ? -8.713 -10.015 -12.301 1.00 69.00 283 PRO A N 1
ATOM 2286 C CA . PRO A 1 283 ? -8.392 -8.929 -13.213 1.00 69.00 283 PRO A CA 1
ATOM 2287 C C . PRO A 1 283 ? -8.671 -9.290 -14.673 1.00 69.00 283 PRO A C 1
ATOM 2289 O O . PRO A 1 283 ? -9.093 -8.437 -15.450 1.00 69.00 283 PRO A O 1
ATOM 2292 N N . GLN A 1 284 ? -8.449 -10.548 -15.075 1.00 68.81 284 GLN A N 1
ATOM 2293 C CA . GLN A 1 284 ? -8.591 -10.958 -16.477 1.00 68.81 284 GLN A CA 1
ATOM 2294 C C . GLN A 1 284 ? -10.038 -10.945 -16.972 1.00 68.81 284 GLN A C 1
ATOM 2296 O O . GLN A 1 284 ? -10.245 -10.683 -18.162 1.00 68.81 284 GLN A O 1
ATOM 2301 N N . ASN A 1 285 ? -10.994 -11.151 -16.062 1.00 69.19 285 ASN A N 1
ATOM 2302 C CA . ASN A 1 285 ? -12.426 -11.252 -16.335 1.00 69.19 285 ASN A CA 1
ATOM 2303 C C . ASN A 1 285 ? -13.187 -9.920 -16.203 1.00 69.19 285 ASN A C 1
ATOM 2305 O O . ASN A 1 285 ? -14.418 -9.911 -16.241 1.00 69.19 285 ASN A O 1
ATOM 2309 N N . ILE A 1 286 ? -12.493 -8.784 -16.064 1.00 69.81 286 ILE A N 1
ATOM 2310 C CA . ILE A 1 286 ? -13.156 -7.475 -16.019 1.00 69.81 286 ILE A CA 1
ATOM 2311 C C . ILE A 1 286 ? -13.871 -7.194 -17.342 1.00 69.81 286 ILE A C 1
ATOM 2313 O O . ILE A 1 286 ? -13.244 -7.010 -18.388 1.00 69.81 286 ILE A O 1
ATOM 2317 N N . SER A 1 287 ? -15.195 -7.079 -17.270 1.00 61.41 287 SER A N 1
ATOM 2318 C CA . SER A 1 287 ? -16.031 -6.615 -18.371 1.00 61.41 287 SER A CA 1
ATOM 2319 C C . SER A 1 287 ? -15.875 -5.105 -18.604 1.00 61.41 287 SER A C 1
ATOM 2321 O O . SER A 1 287 ? -15.641 -4.324 -17.677 1.00 61.41 287 SER A O 1
ATOM 2323 N N . GLY A 1 288 ? -15.993 -4.682 -19.867 1.00 59.94 288 GLY A N 1
ATOM 2324 C CA . GLY A 1 288 ? -16.023 -3.264 -20.254 1.00 59.94 288 GLY A CA 1
ATOM 2325 C C . GLY A 1 288 ? -14.662 -2.568 -20.385 1.00 59.94 288 GLY A C 1
ATOM 2326 O O . GLY A 1 288 ? -14.621 -1.385 -20.716 1.00 59.94 288 GLY A O 1
ATOM 2327 N N . PHE A 1 289 ? -13.540 -3.263 -20.173 1.00 69.38 289 PHE A N 1
ATOM 2328 C CA . PHE A 1 289 ? -12.215 -2.701 -20.439 1.00 69.38 289 PHE A CA 1
ATOM 2329 C C . PHE A 1 289 ? -11.780 -2.967 -21.886 1.00 69.38 289 PHE A C 1
ATOM 2331 O O . PHE A 1 289 ? -11.577 -4.110 -22.290 1.00 69.38 289 PHE A O 1
ATOM 2338 N N . VAL A 1 290 ? -11.594 -1.893 -22.660 1.00 63.44 290 VAL A N 1
ATOM 2339 C CA . VAL A 1 290 ? -11.237 -1.952 -24.093 1.00 63.44 290 VAL A CA 1
ATOM 2340 C C . VAL A 1 290 ? -9.850 -2.586 -24.319 1.00 63.44 290 VAL A C 1
ATOM 2342 O O . VAL A 1 290 ? -9.592 -3.189 -25.359 1.00 63.44 290 VAL A O 1
ATOM 2345 N N . GLY A 1 291 ? -8.957 -2.527 -23.325 1.00 71.31 291 GLY A N 1
ATOM 2346 C CA . GLY A 1 291 ? -7.624 -3.131 -23.368 1.00 71.31 291 GLY A CA 1
ATOM 2347 C C . GLY A 1 291 ? -7.615 -4.619 -23.008 1.00 71.31 291 GLY A C 1
ATOM 2348 O O . GLY A 1 291 ? -6.971 -5.008 -22.039 1.00 71.31 291 GLY A O 1
ATOM 2349 N N . ALA A 1 292 ? -8.277 -5.481 -23.786 1.00 70.19 292 ALA A N 1
ATOM 2350 C CA . ALA A 1 292 ? -8.396 -6.922 -23.488 1.00 70.19 292 ALA A CA 1
ATOM 2351 C C . ALA A 1 292 ? -7.053 -7.643 -23.222 1.00 70.19 292 ALA A C 1
ATOM 2353 O O . ALA A 1 292 ? -7.020 -8.677 -22.554 1.00 70.19 292 ALA A O 1
ATOM 2354 N N . ASN A 1 293 ? -5.949 -7.075 -23.709 1.00 80.94 293 ASN A N 1
ATOM 2355 C CA . ASN A 1 293 ? -4.594 -7.602 -23.601 1.00 80.94 293 ASN A CA 1
ATOM 2356 C C . ASN A 1 293 ? -3.674 -6.829 -22.632 1.00 80.94 293 ASN A C 1
ATOM 2358 O O . ASN A 1 293 ? -2.508 -7.199 -22.477 1.00 80.94 293 ASN A O 1
ATOM 2362 N N . ASP A 1 294 ? -4.172 -5.760 -22.010 1.00 88.75 294 ASP A N 1
ATOM 2363 C CA . ASP A 1 294 ? -3.415 -4.905 -21.099 1.00 88.75 294 ASP A CA 1
ATOM 2364 C C . ASP A 1 294 ? -3.552 -5.408 -19.657 1.00 88.75 294 ASP A C 1
ATOM 2366 O O . ASP A 1 294 ? -4.483 -5.062 -18.935 1.00 88.75 294 ASP A O 1
ATOM 2370 N N . VAL A 1 295 ? -2.634 -6.296 -19.266 1.00 89.31 295 VAL A N 1
ATOM 2371 C CA . VAL A 1 295 ? -2.685 -7.016 -17.983 1.00 89.31 295 VAL A CA 1
ATOM 2372 C C . VAL A 1 295 ? -2.557 -6.084 -16.775 1.00 89.31 295 VAL A C 1
ATOM 2374 O O . VAL A 1 295 ? -3.301 -6.244 -15.810 1.00 89.31 295 VAL A O 1
ATOM 2377 N N . HIS A 1 296 ? -1.688 -5.072 -16.845 1.00 92.06 296 HIS A N 1
ATOM 2378 C CA . HIS A 1 296 ? -1.529 -4.071 -15.787 1.00 92.06 296 HIS A CA 1
ATOM 2379 C C . HIS A 1 296 ? -2.694 -3.078 -15.766 1.00 92.06 296 HIS A C 1
ATOM 2381 O O . HIS A 1 296 ? -3.139 -2.692 -14.689 1.00 92.06 296 HIS A O 1
ATOM 2387 N N . GLY A 1 297 ? -3.260 -2.719 -16.923 1.00 92.94 297 GLY A N 1
ATOM 2388 C CA . GLY A 1 297 ? -4.487 -1.924 -16.992 1.00 92.94 297 GLY A CA 1
ATOM 2389 C C . GLY A 1 297 ? -5.702 -2.642 -16.411 1.00 92.94 297 GLY A C 1
ATOM 2390 O O . GLY A 1 297 ? -6.473 -2.039 -15.666 1.00 92.94 297 GLY A O 1
ATOM 2391 N N . LYS A 1 298 ? -5.846 -3.943 -16.676 1.00 91.94 298 LYS A N 1
ATOM 2392 C CA . LYS A 1 298 ? -6.859 -4.784 -16.028 1.00 91.94 298 LYS A CA 1
ATOM 2393 C C . LYS A 1 298 ? -6.663 -4.829 -14.516 1.00 91.94 298 LYS A C 1
ATOM 2395 O O . LYS A 1 298 ? -7.613 -4.578 -13.782 1.00 91.94 298 LYS A O 1
ATOM 2400 N N . LEU A 1 299 ? -5.434 -5.074 -14.053 1.00 93.94 299 LEU A N 1
ATOM 2401 C CA . LEU A 1 299 ? -5.123 -5.048 -12.624 1.00 93.94 299 LEU A CA 1
ATOM 2402 C C . LEU A 1 299 ? -5.489 -3.697 -11.996 1.00 93.94 299 LEU A C 1
ATOM 2404 O O . LEU A 1 299 ? -6.164 -3.676 -10.974 1.00 93.94 299 LEU A O 1
ATOM 2408 N N . TYR A 1 300 ? -5.130 -2.583 -12.636 1.00 95.19 300 TYR A N 1
ATOM 2409 C CA . TYR A 1 300 ? -5.491 -1.244 -12.172 1.00 95.19 300 TYR A CA 1
ATOM 2410 C C . TYR A 1 300 ? -7.010 -1.085 -11.994 1.00 95.19 300 TYR A C 1
ATOM 2412 O O . TYR A 1 300 ? -7.462 -0.631 -10.946 1.00 95.19 300 TYR A O 1
ATOM 2420 N N . ILE A 1 301 ? -7.818 -1.492 -12.981 1.00 93.69 301 ILE A N 1
ATOM 2421 C CA . ILE A 1 301 ? -9.282 -1.369 -12.890 1.00 93.69 301 ILE A CA 1
ATOM 2422 C C . ILE A 1 301 ? -9.850 -2.272 -11.792 1.00 93.69 301 ILE A C 1
ATOM 2424 O O . ILE A 1 301 ? -10.755 -1.851 -11.070 1.00 93.69 301 ILE A O 1
ATOM 2428 N N . TYR A 1 302 ? -9.328 -3.493 -11.656 1.00 94.88 302 TYR A N 1
ATOM 2429 C CA . TYR A 1 302 ? -9.748 -4.424 -10.611 1.00 94.88 302 TYR A CA 1
ATOM 2430 C C . TYR A 1 302 ? -9.461 -3.840 -9.230 1.00 94.88 302 TYR A C 1
ATOM 2432 O O . TYR A 1 302 ? -10.373 -3.725 -8.415 1.00 94.88 302 TYR A O 1
ATOM 2440 N N . LEU A 1 303 ? -8.226 -3.384 -9.007 1.00 96.38 303 LEU A N 1
ATOM 2441 C CA . LEU A 1 303 ? -7.815 -2.803 -7.735 1.00 96.38 303 LEU A CA 1
ATOM 2442 C C . LEU A 1 303 ? -8.603 -1.549 -7.410 1.00 96.38 303 LEU A C 1
ATOM 2444 O O . LEU A 1 303 ? -9.064 -1.408 -6.288 1.00 96.38 303 LEU A O 1
ATOM 2448 N N . LYS A 1 304 ? -8.826 -0.670 -8.388 1.00 96.75 304 LYS A N 1
ATOM 2449 C CA . LYS A 1 304 ? -9.633 0.530 -8.178 1.00 96.75 304 LYS A CA 1
ATOM 2450 C C . LYS A 1 304 ? -11.047 0.181 -7.707 1.00 96.75 304 LYS A C 1
ATOM 2452 O O . LYS A 1 304 ? -11.506 0.743 -6.721 1.00 96.75 304 LYS A O 1
ATOM 2457 N N . LYS A 1 305 ? -11.715 -0.782 -8.355 1.00 96.38 305 LYS A N 1
ATOM 2458 C CA . LYS A 1 305 ? -13.047 -1.255 -7.932 1.00 96.38 305 LYS A CA 1
ATOM 2459 C C . LYS A 1 305 ? -13.017 -1.893 -6.542 1.00 96.38 305 LYS A C 1
ATOM 2461 O O . LYS A 1 305 ? -13.886 -1.608 -5.724 1.00 96.38 305 LYS A O 1
ATOM 2466 N N . LEU A 1 306 ? -12.023 -2.737 -6.271 1.00 97.50 306 LEU A N 1
ATOM 2467 C CA . LEU A 1 306 ? -11.876 -3.411 -4.984 1.00 97.50 306 LEU A CA 1
ATOM 2468 C C . LEU A 1 306 ? -11.612 -2.419 -3.846 1.00 97.50 306 LEU A C 1
ATOM 2470 O O . LEU A 1 306 ? -12.196 -2.551 -2.779 1.00 97.50 306 LEU A O 1
ATOM 2474 N N . LEU A 1 307 ? -10.761 -1.421 -4.073 1.00 98.69 307 LEU A N 1
ATOM 2475 C CA . LEU A 1 307 ? -10.409 -0.398 -3.091 1.00 98.69 307 LEU A CA 1
ATOM 2476 C C . LEU A 1 307 ? -11.580 0.552 -2.807 1.00 98.69 307 LEU A C 1
ATOM 2478 O O . LEU A 1 307 ? -11.774 0.926 -1.654 1.00 98.69 307 LEU A O 1
ATOM 2482 N N . VAL A 1 308 ? -12.402 0.875 -3.813 1.00 98.56 308 VAL A N 1
ATOM 2483 C CA . VAL A 1 308 ? -13.682 1.577 -3.598 1.00 98.56 308 VAL A CA 1
ATOM 2484 C C . VAL A 1 308 ? -14.612 0.724 -2.737 1.00 98.56 308 VAL A C 1
ATOM 2486 O O . VAL A 1 308 ? -15.099 1.196 -1.715 1.00 98.56 308 VAL A O 1
ATOM 2489 N N . LYS A 1 309 ? -14.786 -0.560 -3.077 1.00 98.38 309 LYS A N 1
ATOM 2490 C CA . LYS A 1 309 ? -15.609 -1.484 -2.282 1.00 98.38 309 LYS A CA 1
ATOM 2491 C C . LYS A 1 309 ? -15.090 -1.625 -0.849 1.00 98.38 309 LYS A C 1
ATOM 2493 O O . LYS A 1 309 ? -15.878 -1.695 0.090 1.00 98.38 309 LYS A O 1
ATOM 2498 N N . PHE A 1 310 ? -13.771 -1.663 -0.665 1.00 98.62 310 PHE A N 1
ATOM 2499 C CA . PHE A 1 310 ? -13.133 -1.675 0.648 1.00 98.62 310 PHE A CA 1
ATOM 2500 C C . PHE A 1 310 ? -13.488 -0.414 1.437 1.00 98.62 310 PHE A C 1
ATOM 2502 O O . PHE A 1 310 ? -13.944 -0.532 2.568 1.00 98.62 310 PHE A O 1
ATOM 2509 N N . HIS A 1 311 ? -13.364 0.771 0.836 1.00 98.56 311 HIS A N 1
ATOM 2510 C CA . HIS A 1 311 ? -13.732 2.047 1.461 1.00 98.56 311 HIS A CA 1
ATOM 2511 C C . HIS A 1 311 ? -15.215 2.111 1.865 1.00 98.56 311 HIS A C 1
ATOM 2513 O O . HIS A 1 311 ? -15.542 2.448 3.007 1.00 98.56 311 HIS A O 1
ATOM 2519 N N . GLU A 1 312 ? -16.115 1.688 0.977 1.00 97.81 312 GLU A N 1
ATOM 2520 C CA . GLU A 1 312 ? -17.549 1.573 1.269 1.00 97.81 312 GLU A CA 1
ATOM 2521 C C . GLU A 1 312 ? -17.805 0.591 2.423 1.00 97.81 312 GLU A C 1
ATOM 2523 O O . GLU A 1 312 ? -18.576 0.882 3.340 1.00 97.81 312 GLU A O 1
ATOM 2528 N N . SER A 1 313 ? -17.099 -0.544 2.425 1.00 97.38 313 SER A N 1
ATOM 2529 C CA . SER A 1 313 ? -17.194 -1.560 3.479 1.00 97.38 313 SER A CA 1
ATOM 2530 C C . SER A 1 313 ? -16.679 -1.038 4.817 1.00 97.38 313 SER A C 1
ATOM 2532 O O . SER A 1 313 ? -17.290 -1.326 5.841 1.00 97.38 313 SER A O 1
ATOM 2534 N N . LEU A 1 314 ? -15.617 -0.226 4.840 1.00 97.56 314 LEU A N 1
ATOM 2535 C CA . LEU A 1 314 ? -15.179 0.444 6.066 1.00 97.56 314 LEU A CA 1
ATOM 2536 C C . LEU A 1 314 ? -16.315 1.287 6.645 1.00 97.56 314 LEU A C 1
ATOM 2538 O O . LEU A 1 314 ? -16.581 1.220 7.839 1.00 97.56 314 LEU A O 1
ATOM 2542 N N . SER A 1 315 ? -16.995 2.066 5.808 1.00 94.50 315 SER A N 1
ATOM 2543 C CA . SER A 1 315 ? -18.070 2.962 6.249 1.00 94.50 315 SER A CA 1
ATOM 2544 C C . SER A 1 315 ? -19.337 2.224 6.698 1.00 94.50 315 SER A C 1
ATOM 2546 O O . SER A 1 315 ? -20.087 2.753 7.516 1.00 94.50 315 SER A O 1
ATOM 2548 N N . ALA A 1 316 ? -19.572 1.010 6.196 1.00 95.94 316 ALA A N 1
ATOM 2549 C CA . ALA A 1 316 ? -20.744 0.203 6.530 1.00 95.94 316 ALA A CA 1
ATOM 2550 C C . ALA A 1 316 ? -20.600 -0.625 7.823 1.00 95.94 316 ALA A C 1
ATOM 2552 O O . ALA A 1 316 ? -21.612 -1.057 8.372 1.00 95.94 316 ALA A O 1
ATOM 2553 N N . HIS A 1 317 ? -19.378 -0.846 8.318 1.00 97.25 317 HIS A N 1
ATOM 2554 C CA . HIS A 1 317 ? -19.111 -1.816 9.383 1.00 97.25 317 HIS A CA 1
ATOM 2555 C C . HIS A 1 317 ? -18.347 -1.220 10.571 1.00 97.25 317 HIS A C 1
ATOM 2557 O O . HIS A 1 317 ? -17.639 -0.217 10.473 1.00 97.25 317 HIS A O 1
ATOM 2563 N N . LYS A 1 318 ? -18.450 -1.896 11.719 1.00 98.06 318 LYS A N 1
ATOM 2564 C CA . LYS A 1 318 ? -17.730 -1.550 12.950 1.00 98.06 318 LYS A CA 1
ATOM 2565 C C . LYS A 1 318 ? -16.373 -2.248 12.958 1.00 98.06 318 LYS A C 1
ATOM 2567 O O . LYS A 1 318 ? -16.294 -3.415 13.342 1.00 98.06 318 LYS A O 1
ATOM 2572 N N . ILE A 1 319 ? -15.322 -1.564 12.506 1.00 98.38 319 ILE A N 1
ATOM 2573 C CA . ILE A 1 319 ? -14.012 -2.190 12.260 1.00 98.38 319 ILE A CA 1
ATOM 2574 C C . ILE A 1 319 ? -12.905 -1.564 13.109 1.00 98.38 319 ILE A C 1
ATOM 2576 O O . ILE A 1 319 ? -12.706 -0.351 13.106 1.00 98.38 319 ILE A O 1
ATOM 2580 N N . THR A 1 320 ? -12.126 -2.406 13.783 1.00 98.62 320 THR A N 1
ATOM 2581 C CA . THR A 1 320 ? -10.910 -1.998 14.496 1.00 98.62 320 THR A CA 1
ATOM 2582 C C . THR A 1 320 ? -9.686 -2.627 13.848 1.00 98.62 320 THR A C 1
ATOM 2584 O O . THR A 1 320 ? -9.586 -3.846 13.798 1.00 98.62 320 THR A O 1
ATOM 2587 N N . PHE A 1 321 ? -8.735 -1.807 13.405 1.00 98.56 321 PHE A N 1
ATOM 2588 C CA . PHE A 1 321 ? -7.433 -2.250 12.904 1.00 98.56 321 PHE A CA 1
ATOM 2589 C C . PHE A 1 321 ? -6.356 -2.003 13.954 1.00 98.56 321 PHE A C 1
ATOM 2591 O O . PHE A 1 321 ? -6.010 -0.856 14.218 1.00 98.56 321 PHE A O 1
ATOM 2598 N N . ARG A 1 322 ? -5.799 -3.057 14.542 1.00 97.88 322 ARG A N 1
ATOM 2599 C CA . ARG A 1 322 ? -4.696 -2.967 15.499 1.00 97.88 322 ARG A CA 1
ATOM 2600 C C . ARG A 1 322 ? -3.391 -3.375 14.828 1.00 97.88 322 ARG A C 1
ATOM 2602 O O . ARG A 1 322 ? -3.270 -4.513 14.392 1.00 97.88 322 ARG A O 1
ATOM 2609 N N . LEU A 1 323 ? -2.434 -2.459 14.753 1.00 97.81 323 LEU A N 1
ATOM 2610 C CA . LEU A 1 323 ? -1.147 -2.689 14.100 1.00 97.81 323 LEU A CA 1
ATOM 2611 C C . LEU A 1 323 ? -0.012 -2.778 15.123 1.00 97.81 323 LEU A C 1
ATOM 2613 O O . LEU A 1 323 ? 0.053 -1.975 16.059 1.00 97.81 323 LEU A O 1
ATOM 2617 N N . PHE A 1 324 ? 0.897 -3.720 14.882 1.00 96.25 324 PHE A N 1
ATOM 2618 C CA . PHE A 1 324 ? 2.150 -3.913 15.609 1.00 96.25 324 PHE A CA 1
ATOM 2619 C C . PHE A 1 324 ? 3.328 -4.001 14.630 1.00 96.25 324 PHE A C 1
ATOM 2621 O O . PHE A 1 324 ? 3.158 -4.438 13.488 1.00 96.25 324 PHE A O 1
ATOM 2628 N N . ASN A 1 325 ? 4.520 -3.606 15.085 1.00 95.62 325 ASN A N 1
ATOM 2629 C CA . ASN A 1 325 ? 5.782 -3.893 14.404 1.00 95.62 325 ASN A CA 1
ATOM 2630 C C . ASN A 1 325 ? 6.695 -4.706 15.324 1.00 95.62 325 ASN A C 1
ATOM 2632 O O . ASN A 1 325 ? 7.526 -4.141 16.034 1.00 95.62 325 ASN A O 1
ATOM 2636 N N . SER A 1 326 ? 6.513 -6.025 15.306 1.00 91.56 326 SER A N 1
ATOM 2637 C CA . SER A 1 326 ? 7.206 -6.959 16.195 1.00 91.56 326 SER A CA 1
ATOM 2638 C C . SER A 1 326 ? 7.540 -8.266 15.474 1.00 91.56 326 SER A C 1
ATOM 2640 O O . SER A 1 326 ? 6.908 -8.635 14.474 1.00 91.56 326 SER A O 1
ATOM 2642 N N . ASN A 1 327 ? 8.530 -9.002 15.988 1.00 89.69 327 ASN A N 1
ATOM 2643 C CA . ASN A 1 327 ? 8.672 -10.415 15.625 1.00 89.69 327 ASN A CA 1
ATOM 2644 C C . ASN A 1 327 ? 7.499 -11.236 16.201 1.00 89.69 327 ASN A C 1
ATOM 2646 O O . ASN A 1 327 ? 6.660 -10.721 16.946 1.00 89.69 327 ASN A O 1
ATOM 2650 N N . ILE A 1 328 ? 7.390 -12.504 15.798 1.00 84.19 328 ILE A N 1
ATOM 2651 C CA . ILE A 1 328 ? 6.234 -13.319 16.179 1.00 84.19 328 ILE A CA 1
ATOM 2652 C C . ILE A 1 328 ? 6.252 -13.647 17.676 1.00 84.19 328 ILE A C 1
ATOM 2654 O O . ILE A 1 328 ? 5.197 -13.698 18.300 1.00 84.19 328 ILE A O 1
ATOM 2658 N N . GLU A 1 329 ? 7.437 -13.818 18.262 1.00 84.62 329 GLU A N 1
ATOM 2659 C CA . GLU A 1 329 ? 7.632 -14.130 19.674 1.00 84.62 329 GLU A CA 1
ATOM 2660 C C . GLU A 1 329 ? 7.151 -12.981 20.576 1.00 84.62 329 GLU A C 1
ATOM 2662 O O . GLU A 1 329 ? 6.381 -13.200 21.512 1.00 84.62 329 GLU A O 1
ATOM 2667 N N . GLU A 1 330 ? 7.534 -11.747 20.254 1.00 86.56 330 GLU A N 1
ATOM 2668 C CA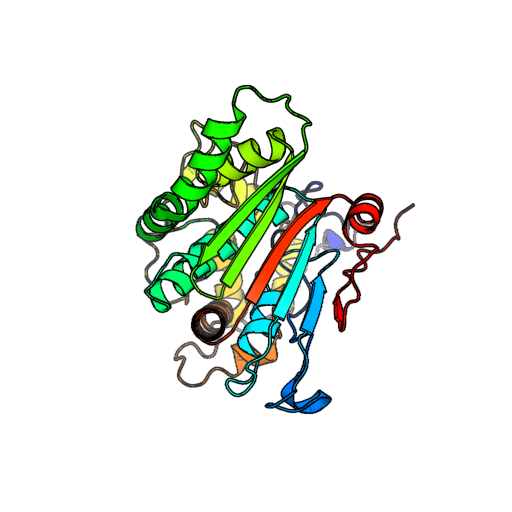 . GLU A 1 330 ? 7.085 -10.524 20.925 1.00 86.56 330 GLU A CA 1
ATOM 2669 C C . GLU A 1 330 ? 5.589 -10.284 20.724 1.00 86.56 330 GLU A C 1
ATOM 2671 O O . GLU A 1 330 ? 4.881 -9.954 21.678 1.00 86.56 330 GLU A O 1
ATOM 2676 N N . LEU A 1 331 ? 5.083 -10.500 19.501 1.00 87.19 331 LEU A N 1
ATOM 2677 C CA . LEU A 1 331 ? 3.661 -10.344 19.201 1.00 87.19 331 LEU A CA 1
ATOM 2678 C C . LEU A 1 331 ? 2.809 -11.213 20.130 1.00 87.19 331 LEU A C 1
ATOM 2680 O O . LEU A 1 331 ? 1.811 -10.725 20.660 1.00 87.19 331 LEU A O 1
ATOM 2684 N N . MET A 1 332 ? 3.211 -12.467 20.367 1.00 85.81 332 MET A N 1
ATOM 2685 C CA . MET A 1 332 ? 2.489 -13.372 21.267 1.00 85.81 332 MET A CA 1
ATOM 2686 C C . MET A 1 332 ? 2.352 -12.791 22.679 1.00 85.81 332 MET A C 1
ATOM 2688 O O . MET A 1 332 ? 1.283 -12.911 23.273 1.00 85.81 332 MET A O 1
ATOM 2692 N N . GLY A 1 333 ? 3.363 -12.078 23.185 1.00 85.25 333 GLY A N 1
ATOM 2693 C CA . GLY A 1 333 ? 3.287 -11.370 24.467 1.00 85.25 333 GLY A CA 1
ATOM 2694 C C . GLY A 1 333 ? 2.237 -10.251 24.503 1.00 85.25 333 GLY A C 1
ATOM 2695 O O . GLY A 1 333 ? 1.716 -9.931 25.570 1.00 85.25 333 GLY A O 1
ATOM 2696 N N . HIS A 1 334 ? 1.869 -9.688 23.351 1.00 81.94 334 HIS A N 1
ATOM 2697 C CA . HIS A 1 334 ? 0.840 -8.650 23.236 1.00 81.94 334 HIS A CA 1
ATOM 2698 C C . HIS A 1 334 ? -0.565 -9.196 22.972 1.00 81.94 334 HIS A C 1
ATOM 2700 O O . HIS A 1 334 ? -1.543 -8.501 23.259 1.00 81.94 334 HIS A O 1
ATOM 2706 N N . ILE A 1 335 ? -0.674 -10.403 22.405 1.00 87.00 335 ILE A N 1
ATOM 2707 C CA . ILE A 1 335 ? -1.953 -10.950 21.931 1.00 87.00 335 ILE A CA 1
ATOM 2708 C C . ILE A 1 335 ? -2.394 -12.247 22.624 1.00 87.00 335 ILE A C 1
ATOM 2710 O O . ILE A 1 335 ? -3.421 -12.797 22.243 1.00 87.00 335 ILE A O 1
ATOM 2714 N N . TRP A 1 336 ? -1.668 -12.735 23.635 1.00 83.00 336 TRP A N 1
ATOM 2715 C CA . TRP A 1 336 ? -1.947 -14.030 24.280 1.00 83.00 336 TRP A CA 1
ATOM 2716 C C . TRP A 1 336 ? -3.349 -14.154 24.901 1.00 83.00 336 TRP A C 1
ATOM 2718 O O . TRP A 1 336 ? -3.886 -15.257 24.970 1.00 83.00 336 TRP A O 1
ATOM 2728 N N . GLU A 1 337 ? -3.953 -13.045 25.337 1.00 82.94 337 GLU A N 1
ATOM 2729 C CA . GLU A 1 337 ? -5.317 -13.028 25.893 1.00 82.94 337 GLU A CA 1
ATOM 2730 C C . GLU A 1 337 ? -6.408 -13.029 24.812 1.00 82.94 337 GLU A C 1
ATOM 2732 O O . GLU A 1 337 ? -7.578 -13.286 25.105 1.00 82.94 337 GLU A O 1
ATOM 2737 N N . TYR A 1 338 ? -6.048 -12.738 23.559 1.00 85.56 338 TYR A N 1
ATOM 2738 C CA . TYR A 1 338 ? -6.996 -12.664 22.456 1.00 85.56 338 TYR A CA 1
ATOM 2739 C C . TYR A 1 338 ? -7.272 -14.058 21.898 1.00 85.56 338 TYR A C 1
ATOM 2741 O O . TYR A 1 338 ? -6.387 -14.906 21.769 1.00 85.56 338 TYR A O 1
ATOM 2749 N N . ARG A 1 339 ? -8.527 -14.284 21.513 1.00 90.00 339 ARG A N 1
ATOM 2750 C CA . ARG A 1 339 ? -8.929 -15.433 20.702 1.00 90.00 339 ARG A CA 1
ATOM 2751 C C . ARG A 1 339 ? -9.236 -14.931 19.303 1.00 90.00 339 ARG A C 1
ATOM 2753 O O . ARG A 1 339 ? -9.855 -13.886 19.164 1.00 90.00 339 ARG A O 1
ATOM 2760 N N . PHE A 1 340 ? -8.797 -15.673 18.294 1.00 94.81 340 PHE A N 1
ATOM 2761 C CA . PHE A 1 340 ? -8.996 -15.316 16.893 1.00 94.81 340 PHE A CA 1
ATOM 2762 C C . PHE A 1 340 ? -9.846 -16.377 16.199 1.00 94.81 340 PHE A C 1
ATOM 2764 O O . PHE A 1 340 ? -9.567 -17.571 16.317 1.00 94.81 340 PHE A O 1
ATOM 2771 N N . ASP A 1 341 ? -10.854 -15.941 15.448 1.00 95.19 341 ASP A N 1
ATOM 2772 C CA . ASP A 1 341 ? -11.705 -16.803 14.625 1.00 95.19 341 ASP A CA 1
ATOM 2773 C C . ASP A 1 341 ? -10.979 -17.271 13.365 1.00 95.19 341 ASP A C 1
ATOM 2775 O O . ASP A 1 341 ? -11.234 -18.368 12.858 1.00 95.19 341 ASP A O 1
ATOM 2779 N N . ARG A 1 342 ? -10.077 -16.435 12.836 1.00 95.31 342 ARG A N 1
ATOM 2780 C CA . ARG A 1 342 ? -9.207 -16.765 11.705 1.00 95.31 342 ARG A CA 1
ATOM 2781 C C . ARG A 1 342 ? -7.811 -16.205 11.927 1.00 95.31 342 ARG A C 1
ATOM 2783 O O . ARG A 1 342 ? -7.643 -15.064 12.357 1.00 95.31 342 ARG A O 1
ATOM 2790 N N . VAL A 1 343 ? -6.815 -17.003 11.558 1.00 92.62 343 VAL A N 1
ATOM 2791 C CA . VAL A 1 343 ? -5.407 -16.615 11.583 1.00 92.62 343 VAL A CA 1
ATOM 2792 C C . VAL A 1 343 ? -4.813 -16.833 10.197 1.00 92.62 343 VAL A C 1
ATOM 2794 O O . VAL A 1 343 ? -4.835 -17.942 9.666 1.00 92.62 343 VAL A O 1
ATOM 2797 N N . GLU A 1 344 ? -4.266 -15.773 9.620 1.00 90.00 344 GLU A N 1
ATOM 2798 C CA . GLU A 1 344 ? -3.429 -15.819 8.432 1.00 90.00 344 GLU A CA 1
ATOM 2799 C C . GLU A 1 344 ? -1.963 -15.731 8.862 1.00 90.00 344 GLU A C 1
ATOM 2801 O O . GLU A 1 344 ? -1.526 -14.779 9.517 1.00 90.00 344 GLU A O 1
ATOM 2806 N N . VAL A 1 345 ? -1.212 -16.776 8.519 1.00 80.56 345 VAL A N 1
ATOM 2807 C CA . VAL A 1 345 ? 0.232 -16.845 8.720 1.00 80.56 345 VAL A CA 1
ATOM 2808 C C . VAL A 1 345 ? 0.914 -16.977 7.371 1.00 80.56 345 VAL A C 1
ATOM 2810 O O . VAL A 1 345 ? 0.720 -17.948 6.637 1.00 80.56 345 VAL A O 1
ATOM 2813 N N . ARG A 1 346 ? 1.792 -16.027 7.063 1.00 66.19 346 ARG A N 1
ATOM 2814 C CA . ARG A 1 346 ? 2.737 -16.187 5.968 1.00 66.19 346 ARG A CA 1
ATOM 2815 C C . ARG A 1 346 ? 3.911 -17.012 6.477 1.00 66.19 346 ARG A C 1
ATOM 2817 O O . ARG A 1 346 ? 4.824 -16.487 7.108 1.00 66.19 346 ARG A O 1
ATOM 2824 N N . LEU A 1 347 ? 3.908 -18.311 6.182 1.00 46.47 347 LEU A N 1
ATOM 2825 C CA . LEU A 1 347 ? 5.091 -19.158 6.343 1.00 46.47 347 LEU A CA 1
ATOM 2826 C C . LEU A 1 347 ? 6.134 -18.745 5.290 1.00 46.47 347 LEU A C 1
ATOM 2828 O O . LEU A 1 347 ? 6.300 -19.393 4.256 1.00 46.47 347 LEU A O 1
ATOM 2832 N N . LEU A 1 348 ? 6.846 -17.640 5.527 1.00 40.62 348 LEU A N 1
ATOM 2833 C CA . LEU A 1 348 ? 8.153 -17.447 4.910 1.00 40.62 348 LEU A CA 1
ATOM 2834 C C . LEU A 1 348 ? 9.031 -18.560 5.473 1.00 40.62 348 LEU A C 1
ATOM 2836 O O . LEU A 1 348 ? 9.465 -18.494 6.616 1.00 40.62 348 LEU A O 1
ATOM 2840 N N . LYS A 1 349 ? 9.183 -19.623 4.682 1.00 34.53 349 LYS A N 1
ATOM 2841 C CA . LYS A 1 349 ? 10.062 -20.765 4.920 1.00 34.53 349 LYS A CA 1
ATOM 2842 C C . LYS A 1 349 ? 11.215 -20.436 5.878 1.00 34.53 349 LYS A C 1
ATOM 2844 O O . LYS A 1 349 ? 12.178 -19.771 5.504 1.00 34.53 349 LYS A O 1
ATOM 2849 N N . ILE A 1 350 ? 11.153 -21.056 7.051 1.00 29.72 350 ILE A N 1
ATOM 2850 C CA . ILE A 1 350 ? 12.297 -21.690 7.704 1.00 29.72 350 ILE A CA 1
ATOM 2851 C C . ILE A 1 350 ? 12.882 -22.688 6.683 1.00 29.72 350 ILE A C 1
ATOM 2853 O O . ILE A 1 350 ? 12.563 -23.865 6.718 1.00 29.72 350 ILE A O 1
ATOM 2857 N N . CYS A 1 351 ? 13.610 -22.220 5.668 1.00 29.67 351 CYS A N 1
ATOM 2858 C CA . CYS A 1 351 ? 14.440 -23.035 4.770 1.00 29.67 351 CYS A CA 1
ATOM 2859 C C . CYS A 1 351 ? 15.496 -22.126 4.131 1.00 29.67 351 CYS A C 1
ATOM 2861 O O . CYS A 1 351 ? 15.381 -21.751 2.965 1.00 29.67 351 CYS A O 1
ATOM 2863 N N . SER A 1 352 ? 16.517 -21.800 4.912 1.00 25.55 352 SER A N 1
ATOM 2864 C CA . SER A 1 352 ? 17.913 -21.842 4.469 1.00 25.55 352 SER A CA 1
ATOM 2865 C C . SER A 1 352 ? 18.785 -21.710 5.713 1.00 25.55 352 SER A C 1
ATOM 2867 O O . SER A 1 352 ? 18.963 -20.605 6.229 1.00 25.55 352 SER A O 1
ATOM 2869 N N . ALA A 1 353 ? 19.218 -22.870 6.212 1.00 27.97 353 ALA A N 1
ATOM 2870 C CA . ALA A 1 353 ? 20.503 -23.002 6.882 1.00 27.97 353 ALA A CA 1
ATOM 2871 C C . ALA A 1 353 ? 21.635 -22.672 5.898 1.00 27.97 353 ALA A C 1
ATOM 2873 O O . ALA A 1 353 ? 21.395 -22.828 4.672 1.00 27.97 353 ALA A O 1
#

Solvent-accessible surface area (backbone atoms only — not comparable to full-atom values): 19434 Å² total; per-residue (Å²): 116,68,101,76,79,72,51,66,40,68,77,66,76,44,86,47,67,70,75,47,99,63,68,70,82,61,49,89,37,83,82,40,48,66,70,58,43,80,52,54,40,47,53,76,70,49,44,54,89,73,68,35,44,69,41,88,62,66,44,32,37,34,25,60,42,44,55,37,57,49,36,58,46,41,25,51,43,59,60,48,87,69,34,80,42,45,38,40,37,40,38,22,20,65,51,61,67,42,41,34,45,47,49,54,45,49,35,39,50,69,66,43,84,52,42,66,61,28,17,53,36,41,51,32,63,66,59,14,52,30,28,36,67,70,45,54,52,55,51,62,38,66,43,39,53,60,48,47,59,49,45,68,74,46,65,90,53,62,56,77,47,76,45,78,47,73,49,77,58,83,69,25,36,42,38,37,41,37,29,44,50,53,45,52,54,44,50,49,40,75,37,66,36,87,88,56,43,49,67,50,52,49,50,32,37,33,60,50,45,60,31,75,93,45,47,55,62,53,39,55,57,40,70,80,41,57,59,58,40,33,55,50,50,51,47,36,47,72,66,31,47,71,48,41,81,91,57,90,59,89,61,45,62,39,65,24,27,67,59,38,75,51,64,79,52,52,52,53,39,38,80,70,52,76,66,43,20,39,51,75,63,65,32,71,65,57,80,94,57,88,59,84,55,34,60,54,25,30,41,40,55,43,49,41,55,47,37,29,43,25,38,53,36,54,74,68,34,38,37,36,42,38,39,36,62,39,53,70,74,60,43,44,76,77,44,69,89,63,75,62,82,39,76,48,72,62,80,74,70,96,73,78,132

pLDDT: mean 90.64, std 12.72, range [25.55, 98.88]

Nearest PDB structures (foldseek):
  6tek-assembly1_B  TM=5.947E-01  e=2.381E+00  Mycolicibacterium thermoresistibile
  5ccb-assembly1_B  TM=1.506E-01  e=4.078E+00  Homo sapiens

Secondary structure (DSSP, 8-state):
--TT---HHHHTT---GGGSSS-TT--SSTT----S-SS----S--HHHHT-TT--S-EEEEETT--STHHHHHHHTTS-TT--SEEEEEEE-S-HHHHHHHHHHHHHHHH-S-HHHHHHHHHHHHH-SEE-HHHHHHHHTHHHHHHHHHHHHTTTS-TT-EEEEEEEETTEEEEEEEEHHHHHHHHGGGSPPTT--HHHHHHHHHHHHS-GGGHHHHHHHHHTS-HHHHHHHHHHHHH---S-TTS--TT--EE-TTT--SSS---S-TT--GGGGS-SHHHHT-TT-S-TT-HHHHHHHHHHHHHHHHHHHHHHSEEEEEEE---HHHHHHHHTT---SEEE---------

Foldseek 3Di:
DDPPDDAPCVVVVHDFPCVDPDDVPQFPQNLFDLLADQAAAAAQCLPCVPPRLQRDEEAEEEALAVRACRNVLRNLLPRRLNHAHEYEYEHEHQDLLRLLLNLLLVQLLLPDPDLLLSLQLNVCLRFFQFDFVSSLCSSVPPVLVVLVVVLVVCVPPDQQDWDWDWDDRPLEIEIEIDGSVSSVVSSQLSDADPPAFLVLSLCQQLCRQVPPSCSSVLVVVVVPDDPLQSVLVVVCSNRRGLAFPPDDCVRRGHGRSSQRVDRRHGNHGNPDDNCSHHDQVQLQPDPPDPPNSNSSNSVSVSSSVSSSSSSVSSVSYNYYYHYYNDDSVVVCVVCVVPDHPGYDDDCPDPDDD